Protein AF-A0A843HKT2-F1 (afdb_monomer)

Nearest PDB structures (foldseek):
  2x48-assembly1_A  TM=8.224E-01  e=6.133E-01  Sulfolobus islandicus rod-shaped virus 1
  2r0q-assembly1_F  TM=6.458E-01  e=2.730E+00  Staphylococcus aureus
  7b7n-assembly1_L  TM=3.707E-01  e=3.453E-01  Human gammaherpesvirus 8
  7czf-assembly1_C  TM=3.609E-01  e=3.078E-01  Human gammaherpesvirus 8
  2qm4-assembly1_A  TM=1.698E-01  e=8.173E-01  Homo sapiens

Mean predicted aligned error: 18.13 Å

Radius of gyration: 29.42 Å; Cα contacts (8 Å, |Δi|>4): 264; chains: 1; bounding box: 74×45×87 Å

Foldseek 3Di:
DDDDDDDDDDPDDPDDPVRLLVVLCVCLVVQDDLVRSCVVVVHDSVVSVVSNCVPDPPVVSVVSVLVSQLPDDDDPCVVQVDPLQKRQKDWAQDPPPRQTWIWHWDADPNDIDIDIDSQPLVSVVVCVVVVHDIDRSDPVSVVSNVVSVVVDDPCVVVPDDPLQKPQKDWAQDPDPLRTKIKHWDDDPNDIDIDIDNQPLVVVVVCVVVVHDIGRRDVVSVVSNVVSVVVVVVVD

Solvent-accessible surface area (backbone atoms only — not comparable to full-atom values): 13988 Å² total; per-residue (Å²): 140,82,86,82,88,81,90,81,93,72,99,66,81,83,67,52,76,64,57,50,50,52,47,53,49,52,43,46,73,76,62,50,49,58,60,57,50,12,63,72,73,74,49,53,47,68,59,46,46,55,58,48,60,73,79,42,55,77,63,58,49,51,53,53,55,49,59,50,52,76,74,58,74,86,75,76,38,74,86,58,64,25,88,53,40,26,61,33,25,38,80,43,84,34,92,88,76,78,65,44,30,34,36,40,56,49,74,56,96,91,37,84,45,75,50,74,28,72,45,57,32,62,38,50,53,58,40,49,77,69,74,43,88,83,47,62,76,36,70,69,30,45,51,52,40,47,57,40,46,76,71,50,60,72,69,70,72,52,64,76,38,101,65,28,29,52,55,42,44,84,42,81,42,95,47,98,80,46,36,29,37,33,41,51,50,76,56,100,89,42,78,49,75,52,69,27,74,47,62,37,61,32,53,53,53,40,49,74,72,74,42,89,82,50,66,75,34,73,68,34,47,51,52,36,52,53,49,42,52,57,54,60,77,71,109

Sequence (235 aa):
MENNSLNKANGEKVMSKEELSEYIISAYDSGETMVDIANDVGRSKIYVSKIIHQVYDDEEIKVRQYNKLRGKNKLDFSKYKSTSGIYRVSFVENKRNGNDYWSYQYYENSKLRRIVSVNLYKLKVIVLDRGLDWIEFTDEASDLVLKYKETYDESSLERQNKTGFFRVTKRKTKTKQGFTWAYSFKENNQLNFVSSVNISTLKAKVLANGWEWIELTDEAKRLVEENSKELQNRN

Secondary structure (DSSP, 8-state):
----------------HHHHHHHHHHHHHHT--HHHHHHHTT--HHHHHHHHTTTS-HHHHHHHHHHHHTTSS---GGGGT-SSSBTTEEEE--TTTS--EEEEEEEETTEEEEEEESSHHHHHHHHHHTT----B-SHHHHHHHHHHHHT--GGGGS---TTSBTTEEEEE-SSTTSEEEEEEEEETTEEEEEEESSHHHHHHHHHHTT----B-SHHHHHHHHHHHHHHHTT-

pLDDT: mean 78.11, std 16.0, range [33.72, 96.31]

Structure (mmCIF, N/CA/C/O backbone):
data_AF-A0A843HKT2-F1
#
_entry.id   AF-A0A843HKT2-F1
#
loop_
_atom_site.group_PDB
_atom_site.id
_atom_site.type_symbol
_atom_site.label_atom_id
_atom_site.label_alt_id
_atom_site.label_comp_id
_atom_site.label_asym_id
_atom_site.label_entity_id
_atom_site.label_seq_id
_atom_site.pdbx_PDB_ins_code
_atom_site.Cartn_x
_atom_site.Cartn_y
_atom_site.Cartn_z
_atom_site.occupancy
_atom_site.B_iso_or_equiv
_atom_site.auth_seq_id
_atom_site.auth_comp_id
_atom_site.auth_asym_id
_atom_site.auth_atom_id
_atom_site.pdbx_PDB_model_num
ATOM 1 N N . MET A 1 1 ? -44.072 -26.826 40.616 1.00 37.03 1 MET A N 1
ATOM 2 C CA . MET A 1 1 ? -42.706 -27.230 41.014 1.00 37.03 1 MET A CA 1
ATOM 3 C C . MET A 1 1 ? -41.812 -26.777 39.870 1.00 37.03 1 MET A C 1
ATOM 5 O O . MET A 1 1 ? -42.105 -27.170 38.757 1.00 37.03 1 MET A O 1
ATOM 9 N N . GLU A 1 2 ? -40.868 -25.854 39.990 1.00 33.72 2 GLU A N 1
ATOM 10 C CA . GLU A 1 2 ? -40.140 -25.330 41.145 1.00 33.72 2 GLU A CA 1
ATOM 11 C C . GLU A 1 2 ? -40.175 -23.794 41.165 1.00 33.72 2 GLU A C 1
ATOM 13 O O . GLU A 1 2 ? -40.069 -23.131 40.136 1.00 33.72 2 GLU A O 1
ATOM 18 N N . ASN A 1 3 ? -40.330 -23.253 42.373 1.00 40.12 3 ASN A N 1
ATOM 19 C CA . ASN A 1 3 ? -40.027 -21.868 42.705 1.00 40.12 3 ASN A CA 1
ATOM 20 C C . ASN A 1 3 ? -38.508 -21.684 42.718 1.00 40.12 3 ASN A C 1
ATOM 22 O O . ASN A 1 3 ? -37.814 -22.508 43.303 1.00 40.12 3 ASN A O 1
ATOM 26 N N . ASN A 1 4 ? -38.019 -20.547 42.229 1.00 35.72 4 ASN A N 1
ATOM 27 C CA . ASN A 1 4 ? -36.847 -19.919 42.833 1.00 35.72 4 ASN A CA 1
ATOM 28 C C . ASN A 1 4 ? -37.006 -18.399 42.807 1.00 35.72 4 ASN A C 1
ATOM 30 O O . ASN A 1 4 ? -36.646 -17.711 41.857 1.00 35.72 4 ASN A O 1
ATOM 34 N N . SER A 1 5 ? -37.593 -17.909 43.898 1.00 45.28 5 SER A N 1
ATOM 35 C CA . SER A 1 5 ? -37.439 -16.537 44.363 1.00 45.28 5 SER A CA 1
ATOM 36 C C . SER A 1 5 ? -36.041 -16.384 44.960 1.00 45.28 5 SER A C 1
ATOM 38 O O . SER A 1 5 ? -35.646 -17.183 45.809 1.00 45.28 5 SER A O 1
ATOM 40 N N . LEU A 1 6 ? -35.314 -15.346 44.546 1.00 38.28 6 LEU A N 1
ATOM 41 C CA . LEU A 1 6 ? -34.148 -14.829 45.257 1.00 38.28 6 LEU A CA 1
ATOM 42 C C . LEU A 1 6 ? -34.261 -13.301 45.332 1.00 38.28 6 LEU A C 1
ATOM 44 O O . LEU A 1 6 ? -34.173 -12.594 44.333 1.00 38.28 6 LEU A O 1
ATOM 48 N N . ASN A 1 7 ? -34.496 -12.832 46.557 1.00 40.78 7 ASN A N 1
ATOM 49 C CA . ASN A 1 7 ? -34.583 -11.437 46.983 1.00 40.78 7 ASN A CA 1
ATOM 50 C C . ASN A 1 7 ? -33.238 -10.696 46.882 1.00 40.78 7 ASN A C 1
ATOM 52 O O . ASN A 1 7 ? -32.233 -11.223 47.364 1.00 40.78 7 ASN A O 1
ATOM 56 N N . LYS A 1 8 ? -33.268 -9.412 46.479 1.00 36.03 8 LYS A N 1
ATOM 57 C CA . LYS A 1 8 ? -32.850 -8.275 47.338 1.00 36.03 8 LYS A CA 1
ATOM 58 C C . LYS A 1 8 ? -33.119 -6.889 46.710 1.00 36.03 8 LYS A C 1
ATOM 60 O O . LYS A 1 8 ? -32.514 -6.531 45.714 1.00 36.03 8 LYS A O 1
ATOM 65 N N . ALA A 1 9 ? -33.951 -6.118 47.417 1.00 38.97 9 ALA A N 1
ATOM 66 C CA . ALA A 1 9 ? -33.802 -4.691 47.740 1.00 38.97 9 ALA A CA 1
ATOM 67 C C . ALA A 1 9 ? -33.644 -3.649 46.611 1.00 38.97 9 ALA A C 1
ATOM 69 O O . ALA A 1 9 ? -32.558 -3.128 46.393 1.00 38.97 9 ALA A O 1
ATOM 70 N N . ASN A 1 10 ? -34.762 -3.259 45.998 1.00 37.56 10 ASN A N 1
ATOM 71 C CA . ASN A 1 10 ? -35.285 -1.885 45.880 1.00 37.56 10 ASN A CA 1
ATOM 7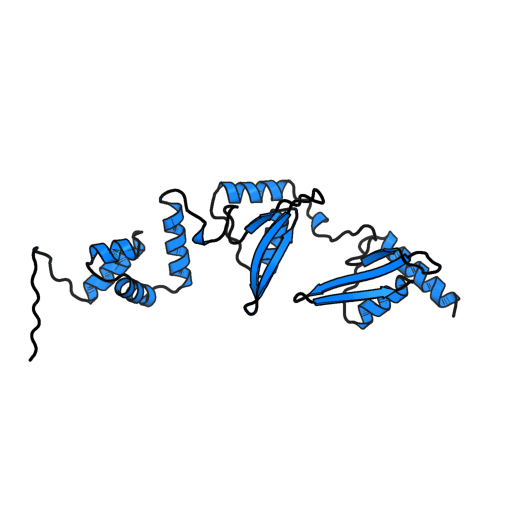2 C C . ASN A 1 10 ? -36.502 -1.939 44.944 1.00 37.56 10 ASN A C 1
ATOM 74 O O . ASN A 1 10 ? -36.632 -2.878 44.168 1.00 37.56 10 ASN A O 1
ATOM 78 N N . GLY A 1 11 ? -37.452 -1.014 45.084 1.00 44.28 11 GLY A N 1
ATOM 79 C CA . GLY A 1 11 ? -38.727 -1.023 44.355 1.00 44.28 11 GLY A CA 1
ATOM 80 C C . GLY A 1 11 ? -38.593 -0.785 42.847 1.00 44.28 11 GLY A C 1
ATOM 81 O O . GLY A 1 11 ? -39.024 0.252 42.358 1.00 44.28 11 GLY A O 1
ATOM 82 N N . GLU A 1 12 ? -38.024 -1.737 42.114 1.00 48.19 12 GLU A N 1
ATOM 83 C CA . GLU A 1 12 ? -37.940 -1.718 40.658 1.00 48.19 12 GLU A CA 1
ATOM 84 C C . GLU A 1 12 ? -39.105 -2.491 40.051 1.00 48.19 12 GLU A C 1
ATOM 86 O O . GLU A 1 12 ? -39.341 -3.670 40.327 1.00 48.19 12 GLU A O 1
ATOM 91 N N . LYS A 1 13 ? -39.857 -1.784 39.210 1.00 51.94 13 LYS A N 1
ATOM 92 C CA . LYS A 1 13 ? -40.868 -2.341 38.319 1.00 51.94 13 LYS A CA 1
ATOM 93 C C . LYS A 1 13 ? -40.217 -3.488 37.538 1.00 51.94 13 LYS A C 1
ATOM 95 O O . LYS A 1 13 ? -39.321 -3.248 36.736 1.00 51.94 13 LYS A O 1
ATOM 100 N N . VAL A 1 14 ? -40.639 -4.727 37.798 1.00 62.94 14 VAL A N 1
ATOM 101 C CA . VAL A 1 14 ? -40.129 -5.911 37.094 1.00 62.94 14 VAL A CA 1
ATOM 102 C C . VAL A 1 14 ? -40.524 -5.778 35.625 1.00 62.94 14 VAL A C 1
ATOM 104 O O . VAL A 1 14 ? -41.674 -6.034 35.273 1.00 62.94 14 VAL A O 1
ATOM 107 N N . MET A 1 15 ? -39.594 -5.318 34.787 1.00 67.81 15 MET A N 1
ATOM 108 C CA . MET A 1 15 ? -39.796 -5.267 33.341 1.00 67.81 15 MET A CA 1
ATOM 109 C C . MET A 1 15 ? -39.987 -6.681 32.802 1.00 67.81 15 MET A C 1
ATOM 111 O O . MET A 1 15 ? -39.268 -7.615 33.177 1.00 67.81 15 MET A O 1
ATOM 115 N N . SER A 1 16 ? -40.943 -6.826 31.890 1.00 84.69 16 SER A N 1
ATOM 116 C CA . SER A 1 16 ? -41.055 -8.014 31.050 1.00 84.69 16 SER A CA 1
ATOM 117 C C . SER A 1 16 ? -39.798 -8.194 30.190 1.00 84.69 16 SER A C 1
ATOM 119 O O . SER A 1 16 ? -38.961 -7.299 30.039 1.00 84.69 16 SER A O 1
ATOM 121 N N . LYS A 1 17 ? -39.632 -9.391 29.626 1.00 82.69 17 LYS A N 1
ATOM 122 C CA . LYS A 1 17 ? -38.462 -9.714 28.802 1.00 82.69 17 LYS A CA 1
ATOM 123 C C . LYS A 1 17 ? -38.428 -8.868 27.524 1.00 82.69 17 LYS A C 1
ATOM 125 O O . LYS A 1 17 ? -37.348 -8.517 27.047 1.00 82.69 17 LYS A O 1
ATOM 130 N N . GLU A 1 18 ? -39.604 -8.557 26.997 1.00 85.75 18 GLU A N 1
ATOM 131 C CA . GLU A 1 18 ? -39.829 -7.716 25.831 1.00 85.75 18 GLU A CA 1
ATOM 132 C C . GLU A 1 18 ? -39.452 -6.261 26.139 1.00 85.75 18 GLU A C 1
ATOM 134 O O . GLU A 1 18 ? -38.572 -5.723 25.470 1.00 85.75 18 GLU A O 1
ATOM 139 N N . GLU A 1 19 ? -39.981 -5.681 27.224 1.00 87.88 19 GLU A N 1
ATOM 140 C CA . GLU A 1 19 ? -39.643 -4.312 27.661 1.00 87.88 19 GLU A CA 1
ATOM 141 C C . GLU A 1 19 ? -38.139 -4.147 27.931 1.00 87.88 19 GLU A C 1
ATOM 143 O O . GLU A 1 19 ? -37.535 -3.144 27.554 1.00 87.88 19 GLU A O 1
ATOM 148 N N . LEU A 1 20 ? -37.498 -5.158 28.528 1.00 89.25 20 LEU A N 1
ATOM 149 C CA . LEU A 1 20 ? -36.054 -5.144 28.760 1.00 89.25 20 LEU A CA 1
ATOM 150 C C . LEU A 1 20 ? -35.254 -5.163 27.446 1.00 89.25 20 LEU A C 1
ATOM 152 O O . LEU A 1 20 ? -34.196 -4.542 27.357 1.00 89.25 20 LEU A O 1
ATOM 156 N N . SER A 1 21 ? -35.729 -5.887 26.431 1.00 91.19 21 SER A N 1
ATOM 157 C CA . SER A 1 21 ? -35.050 -5.962 25.132 1.00 91.19 21 SER A CA 1
ATOM 158 C C . SER A 1 21 ? -35.178 -4.643 24.369 1.00 91.19 21 SER A C 1
ATOM 160 O O . SER A 1 21 ? -34.186 -4.161 23.824 1.00 91.19 21 SER A O 1
ATOM 162 N N . GLU A 1 22 ? -36.362 -4.025 24.398 1.00 93.06 22 GLU A N 1
ATOM 163 C CA . GLU A 1 22 ? -36.602 -2.692 23.830 1.00 93.06 22 GLU A CA 1
ATOM 164 C C . GLU A 1 22 ? -35.748 -1.622 24.514 1.00 93.06 22 GLU A C 1
ATOM 166 O O . GLU A 1 22 ? -35.115 -0.813 23.834 1.00 93.06 22 GLU A O 1
ATOM 171 N N . TYR A 1 23 ? -35.647 -1.663 25.847 1.00 93.62 23 TYR A N 1
ATOM 172 C CA . TYR A 1 23 ? -34.774 -0.765 26.600 1.00 93.62 23 TYR A CA 1
ATOM 173 C C . TYR A 1 23 ? -33.304 -0.916 26.187 1.00 93.62 23 TYR A C 1
ATOM 175 O O . TYR A 1 23 ? -32.639 0.078 25.902 1.00 93.62 23 TYR A O 1
ATOM 183 N N . ILE A 1 24 ? -32.805 -2.155 26.083 1.00 93.44 24 ILE A N 1
ATOM 184 C CA . ILE A 1 24 ? -31.423 -2.434 25.662 1.00 93.44 24 ILE A CA 1
ATOM 185 C C . ILE A 1 24 ? -31.137 -1.864 24.267 1.00 93.44 24 ILE A C 1
ATOM 187 O O . ILE A 1 24 ? -30.075 -1.277 24.057 1.00 93.44 24 ILE A O 1
ATOM 191 N N . ILE A 1 25 ? -32.064 -2.027 23.319 1.00 93.00 25 ILE A N 1
ATOM 192 C CA . ILE A 1 25 ? -31.916 -1.502 21.955 1.00 93.00 25 ILE A CA 1
ATOM 193 C C . ILE A 1 25 ? -31.933 0.030 21.978 1.00 93.00 25 ILE A C 1
ATOM 195 O O . ILE A 1 25 ? -31.015 0.656 21.453 1.00 93.00 25 ILE A O 1
ATOM 199 N N . SER A 1 26 ? -32.904 0.635 22.667 1.00 91.56 26 SER A N 1
ATOM 200 C CA . SER A 1 26 ? -33.026 2.092 22.782 1.00 91.56 26 SER A CA 1
ATOM 201 C C . SER A 1 26 ? -31.805 2.736 23.450 1.00 91.56 26 SER A C 1
ATOM 203 O O . SER A 1 26 ? -31.339 3.780 22.997 1.00 91.56 26 SER A O 1
ATOM 205 N N . ALA A 1 27 ? -31.267 2.132 24.512 1.00 87.31 27 ALA A N 1
ATOM 206 C CA . ALA A 1 27 ? -30.051 2.598 25.181 1.00 87.31 27 ALA A CA 1
ATOM 207 C C . ALA A 1 27 ? -28.814 2.426 24.280 1.00 87.31 27 ALA A C 1
ATOM 209 O O . ALA A 1 27 ? -27.903 3.258 24.244 1.00 87.31 27 ALA A O 1
ATOM 210 N N . TYR A 1 28 ? -28.778 1.361 23.478 1.00 88.81 28 TYR A N 1
ATOM 211 C CA . TYR A 1 28 ? -27.706 1.175 22.511 1.00 88.81 28 TYR A CA 1
ATOM 212 C C . TYR A 1 28 ? -27.757 2.213 21.376 1.00 88.81 28 TYR A C 1
ATOM 214 O O . TYR A 1 28 ? -26.702 2.749 21.006 1.00 88.81 28 TYR A O 1
ATOM 222 N N . ASP A 1 29 ? -28.954 2.544 20.882 1.00 85.75 29 ASP A N 1
ATOM 223 C CA . ASP A 1 29 ? -29.212 3.597 19.892 1.00 85.75 29 ASP A CA 1
ATOM 224 C C . ASP A 1 29 ? -28.896 5.001 20.421 1.00 85.75 29 ASP A C 1
ATOM 226 O O . ASP A 1 29 ? -28.332 5.816 19.690 1.00 85.75 29 ASP A O 1
ATOM 230 N N . SER A 1 30 ? -29.189 5.276 21.697 1.00 82.38 30 SER A N 1
ATOM 231 C CA . SER A 1 30 ? -28.946 6.583 22.325 1.00 82.38 30 SER A CA 1
ATOM 232 C C . SER A 1 30 ? -27.462 6.902 22.521 1.00 82.38 30 SER A C 1
ATOM 234 O O . SER A 1 30 ? -27.093 8.065 22.686 1.00 82.38 30 SER A O 1
ATOM 236 N N . GLY A 1 31 ? -26.593 5.888 22.489 1.00 74.31 31 GLY A N 1
ATOM 237 C CA . GLY A 1 31 ? -25.154 6.097 22.598 1.00 74.31 31 GLY A CA 1
ATOM 238 C C . GLY A 1 31 ? -24.442 5.236 23.638 1.00 74.31 31 GLY A C 1
ATOM 239 O O . GLY A 1 31 ? -23.213 5.266 23.693 1.00 74.31 31 GLY A O 1
ATOM 240 N N . GLU A 1 32 ? -25.144 4.419 24.421 1.00 82.62 32 GLU A N 1
ATOM 241 C CA . GLU A 1 32 ? -24.542 3.709 25.558 1.00 82.62 32 GLU A CA 1
ATOM 242 C C . GLU A 1 32 ? -23.748 2.464 25.144 1.00 82.62 32 GLU A C 1
ATOM 244 O O . GLU A 1 32 ? -24.035 1.819 24.129 1.00 82.62 32 GLU A O 1
ATOM 249 N N . THR A 1 33 ? -22.689 2.118 25.883 1.00 82.50 33 THR A N 1
ATOM 250 C CA . THR A 1 33 ? -21.917 0.910 25.561 1.00 82.50 33 THR A CA 1
ATOM 251 C C . THR A 1 33 ? -22.630 -0.338 26.076 1.00 82.50 33 THR A C 1
ATOM 253 O O . THR A 1 33 ? -23.342 -0.299 27.071 1.00 82.50 33 THR A O 1
ATOM 256 N N . MET A 1 34 ? -22.374 -1.496 25.458 1.00 84.81 34 MET A N 1
ATOM 257 C CA . MET A 1 34 ? -22.921 -2.777 25.941 1.00 84.81 34 MET A CA 1
ATOM 258 C C . MET A 1 34 ? -22.527 -3.093 27.393 1.00 84.81 34 MET A C 1
ATOM 260 O O . MET A 1 34 ? -23.158 -3.933 28.021 1.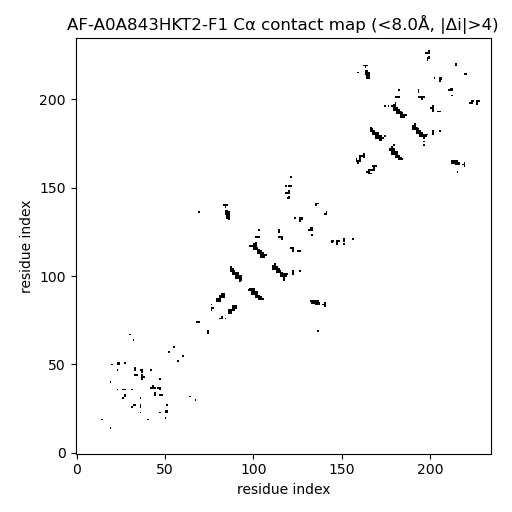00 84.81 34 MET A O 1
ATOM 264 N N . VAL A 1 35 ? -21.440 -2.492 27.893 1.00 83.94 35 VAL A N 1
ATOM 265 C CA . VAL A 1 35 ? -20.982 -2.659 29.278 1.00 83.94 35 VAL A CA 1
ATOM 266 C C . VAL A 1 35 ? -21.795 -1.773 30.212 1.00 83.94 35 VAL A C 1
ATOM 268 O O . VAL A 1 35 ? -22.243 -2.263 31.242 1.00 83.94 35 VAL A O 1
ATOM 271 N 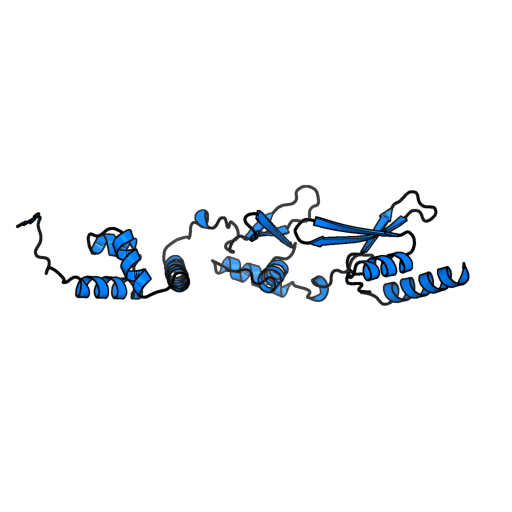N . ASP A 1 36 ? -22.021 -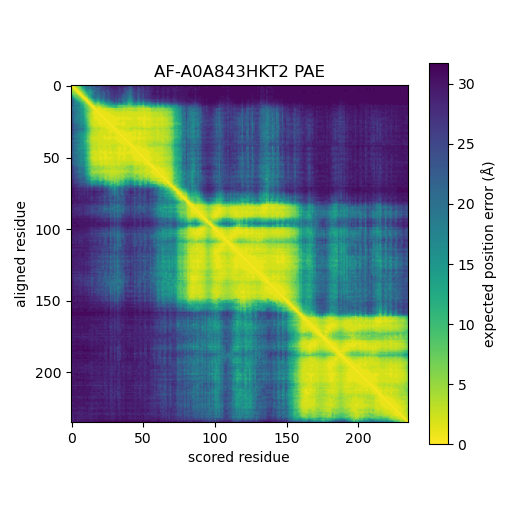0.515 29.835 1.00 84.38 36 ASP A N 1
ATOM 272 C CA . ASP A 1 36 ? -22.828 0.422 30.623 1.00 84.38 36 ASP A CA 1
ATOM 273 C C . ASP A 1 36 ? -24.264 -0.091 30.746 1.00 84.38 36 ASP A C 1
ATOM 275 O O . ASP A 1 36 ? -24.757 -0.255 31.856 1.00 84.38 36 ASP A O 1
ATOM 279 N N . ILE A 1 37 ? -24.858 -0.504 29.622 1.00 88.75 37 ILE A N 1
ATOM 280 C CA . ILE A 1 37 ? -26.198 -1.103 29.583 1.00 88.75 37 ILE A CA 1
ATOM 281 C C . ILE A 1 37 ? -26.249 -2.367 30.448 1.00 88.75 37 ILE A C 1
ATOM 283 O O . ILE A 1 37 ? -27.200 -2.579 31.186 1.00 88.75 37 ILE A O 1
ATOM 287 N N . ALA A 1 38 ? -25.226 -3.227 30.383 1.00 86.56 38 ALA A N 1
ATOM 288 C CA . ALA A 1 38 ? -25.181 -4.450 31.186 1.00 86.56 38 ALA A CA 1
ATOM 289 C C . ALA A 1 38 ? -25.139 -4.162 32.694 1.00 86.56 38 ALA A C 1
ATOM 291 O O . ALA A 1 38 ? -25.804 -4.861 33.460 1.00 86.56 38 ALA A O 1
ATOM 292 N N . ASN A 1 39 ? -24.381 -3.140 33.100 1.00 85.38 39 ASN A N 1
ATOM 293 C CA . ASN A 1 39 ? -24.328 -2.690 34.486 1.00 85.38 39 ASN A CA 1
ATOM 294 C C . ASN A 1 39 ? -25.671 -2.102 34.931 1.00 85.38 39 ASN A C 1
ATOM 296 O O . ASN A 1 39 ? -26.111 -2.409 36.035 1.00 85.38 39 ASN A O 1
ATOM 300 N N . ASP A 1 40 ? -26.315 -1.314 34.069 1.00 86.25 40 ASP A N 1
ATOM 301 C CA . ASP A 1 40 ? -27.601 -0.672 34.346 1.00 86.25 40 ASP A CA 1
ATOM 302 C C . ASP A 1 40 ? -28.736 -1.696 34.497 1.00 86.25 40 ASP A C 1
ATOM 304 O O . ASP A 1 40 ? -29.433 -1.723 35.506 1.00 86.25 40 ASP A O 1
ATOM 308 N N . VAL A 1 41 ? -28.840 -2.653 33.570 1.00 88.81 41 VAL A N 1
ATOM 309 C CA . VAL A 1 41 ? -29.893 -3.681 33.620 1.00 88.81 41 VAL A CA 1
ATOM 310 C C . VAL A 1 41 ? -29.576 -4.865 34.545 1.00 88.81 41 VAL A C 1
ATOM 312 O O . VAL A 1 41 ? -30.326 -5.845 34.581 1.00 88.81 41 VAL A O 1
ATOM 315 N N . GLY A 1 42 ? -28.431 -4.849 35.235 1.00 88.56 42 GLY A N 1
ATOM 316 C CA . GLY A 1 42 ? -27.996 -5.940 36.115 1.00 88.56 42 GLY A CA 1
ATOM 317 C C . GLY A 1 42 ? -27.813 -7.287 35.397 1.00 88.56 42 GLY A C 1
ATOM 318 O O . GLY A 1 42 ? -28.093 -8.351 35.960 1.00 88.56 42 GLY A O 1
ATOM 319 N N . ARG A 1 43 ? -27.375 -7.276 34.131 1.00 89.50 43 ARG A N 1
ATOM 320 C CA . ARG A 1 43 ? -27.166 -8.483 33.306 1.00 89.50 43 ARG A CA 1
ATOM 321 C C . ARG A 1 43 ? -25.722 -8.610 32.842 1.00 89.50 43 ARG A C 1
ATOM 323 O O . ARG A 1 43 ? -24.905 -7.711 32.968 1.00 89.50 43 ARG A O 1
ATOM 330 N N . SER A 1 44 ? -25.381 -9.771 32.282 1.00 88.50 44 SER A N 1
ATOM 331 C CA . SER A 1 44 ? -24.062 -9.952 31.681 1.00 88.50 44 SER A CA 1
ATOM 332 C C . SER A 1 44 ? -23.972 -9.222 30.340 1.00 88.50 44 SER A C 1
ATOM 334 O O . SER A 1 44 ? -24.927 -9.182 29.563 1.00 88.50 44 SER A O 1
ATOM 336 N N . LYS A 1 45 ? -22.777 -8.734 30.002 1.00 89.19 45 LYS A N 1
ATOM 337 C CA . LYS A 1 45 ? -22.494 -8.170 28.672 1.00 89.19 45 LYS A CA 1
ATOM 338 C C . LYS A 1 45 ? -22.859 -9.137 27.536 1.00 89.19 45 LYS A C 1
ATOM 340 O O . LYS A 1 45 ? -23.292 -8.702 26.478 1.00 89.19 45 LYS A O 1
ATOM 345 N N . ILE A 1 46 ? -22.689 -10.445 27.748 1.00 86.19 46 ILE A N 1
ATOM 346 C CA . ILE A 1 46 ? -23.029 -11.482 26.759 1.00 86.19 46 ILE A CA 1
ATOM 347 C C . ILE A 1 46 ? -24.536 -11.487 26.482 1.00 86.19 46 ILE A C 1
ATOM 349 O O . ILE A 1 46 ? -24.945 -11.613 25.332 1.00 86.19 46 ILE A O 1
ATOM 353 N N . TYR A 1 47 ? -25.358 -11.315 27.520 1.00 89.19 47 TYR A N 1
ATOM 354 C CA . TYR A 1 47 ? -26.808 -11.223 27.376 1.00 89.19 47 TYR A CA 1
ATOM 355 C C . TYR A 1 47 ? -27.209 -10.003 26.537 1.00 89.19 47 TYR A C 1
ATOM 357 O O . TYR A 1 47 ? -27.927 -10.147 25.551 1.00 89.19 47 TYR A O 1
ATOM 365 N N . VAL A 1 48 ? -26.673 -8.829 26.882 1.00 89.31 48 VAL A N 1
ATOM 366 C CA . VAL A 1 48 ? -26.902 -7.574 26.146 1.00 89.31 48 VAL A CA 1
ATOM 367 C C . VAL A 1 48 ? -26.434 -7.691 24.692 1.00 89.31 48 VAL A C 1
ATOM 369 O O . VAL A 1 48 ? -27.171 -7.360 23.770 1.00 89.31 48 VAL A O 1
ATOM 372 N N . SER A 1 49 ? -25.238 -8.244 24.474 1.00 87.88 49 SER A N 1
ATOM 373 C CA . SER A 1 49 ? -24.682 -8.496 23.141 1.00 87.88 49 SER A CA 1
ATOM 374 C C . SER A 1 49 ? -25.605 -9.387 22.310 1.00 87.88 49 SER A C 1
ATOM 376 O O . SER A 1 49 ? -25.910 -9.036 21.176 1.00 87.88 49 SER A O 1
ATOM 378 N N . LYS A 1 50 ? -26.121 -10.484 22.876 1.00 91.56 50 LYS A N 1
ATOM 379 C CA . LYS A 1 50 ? -27.031 -11.390 22.164 1.00 91.56 50 LYS A CA 1
ATOM 380 C C . LYS A 1 50 ? -28.300 -10.688 21.674 1.00 91.56 50 LYS A C 1
ATOM 382 O O . LYS A 1 50 ? -28.755 -11.011 20.587 1.00 91.56 50 LYS A O 1
ATOM 387 N N . ILE A 1 51 ? -28.853 -9.757 22.453 1.00 91.88 51 ILE A N 1
ATOM 388 C CA . ILE A 1 51 ? -30.041 -8.979 22.066 1.00 91.88 51 ILE A CA 1
ATOM 389 C C . ILE A 1 51 ? -29.698 -7.993 20.947 1.00 91.88 51 ILE A C 1
ATOM 391 O O . ILE A 1 51 ? -30.415 -7.909 19.959 1.00 91.88 51 ILE A O 1
ATOM 395 N N . ILE A 1 52 ? -28.561 -7.303 21.041 1.00 90.81 52 ILE A N 1
ATOM 396 C CA . ILE A 1 52 ? -28.140 -6.343 20.010 1.00 90.81 52 ILE A CA 1
ATOM 397 C C . ILE A 1 52 ? -27.851 -7.056 18.675 1.00 90.81 52 ILE A C 1
ATOM 399 O O . ILE A 1 52 ? -28.300 -6.591 17.633 1.00 90.81 52 ILE A O 1
ATOM 403 N N . HIS A 1 53 ? -27.203 -8.226 18.692 1.00 89.69 53 HIS A N 1
ATOM 404 C CA . HIS A 1 53 ? -26.949 -9.027 17.480 1.00 89.69 53 HIS A CA 1
ATOM 405 C C . HIS A 1 53 ? -28.217 -9.630 16.842 1.00 89.69 53 HIS A C 1
ATOM 407 O O . HIS A 1 53 ? -28.133 -10.222 15.770 1.00 89.69 53 HIS A O 1
ATOM 413 N N . GLN A 1 54 ? -29.390 -9.527 17.480 1.00 90.50 54 GLN A N 1
ATOM 414 C CA . GLN A 1 54 ? -30.662 -9.890 16.838 1.00 90.50 54 GLN A CA 1
ATOM 415 C C . GLN A 1 54 ? -31.188 -8.787 15.914 1.00 90.50 54 GLN A C 1
ATOM 417 O O . GLN A 1 54 ? -32.031 -9.074 15.069 1.00 90.50 54 GLN A O 1
ATOM 422 N N . VAL A 1 55 ? -30.713 -7.550 16.087 1.00 89.94 55 VAL A N 1
ATOM 423 C CA . VAL A 1 55 ? -31.214 -6.362 15.380 1.00 89.94 55 VAL A CA 1
ATOM 424 C C . VAL A 1 55 ? -30.160 -5.774 14.448 1.00 89.94 55 VAL A C 1
ATOM 426 O O . VAL A 1 55 ? -30.496 -5.363 13.343 1.00 89.94 55 VAL A O 1
ATOM 429 N N . TYR A 1 56 ? -28.895 -5.768 14.869 1.00 86.19 56 TYR A N 1
ATOM 430 C CA . TYR A 1 56 ? -27.788 -5.193 14.111 1.00 86.19 56 TYR A CA 1
ATOM 431 C C . TYR A 1 56 ? -26.800 -6.276 13.698 1.00 86.19 56 TYR A C 1
ATOM 433 O O . TYR A 1 56 ? -26.497 -7.188 14.476 1.00 86.19 56 TYR A O 1
ATOM 441 N N . ASP A 1 57 ? -26.258 -6.145 12.493 1.00 83.25 57 ASP A N 1
ATOM 442 C CA . ASP A 1 57 ? -25.171 -7.002 12.045 1.00 83.25 57 ASP A CA 1
ATOM 443 C C . ASP A 1 57 ? -23.820 -6.604 12.672 1.00 83.25 57 ASP A C 1
ATOM 445 O O . ASP A 1 57 ? -23.657 -5.564 13.324 1.00 83.25 57 ASP A O 1
ATOM 449 N N . ASP A 1 58 ? -22.828 -7.478 12.495 1.00 74.06 58 ASP A N 1
ATOM 450 C CA . ASP A 1 58 ? -21.493 -7.297 13.063 1.00 74.06 58 ASP A CA 1
ATOM 451 C C . ASP A 1 58 ? -20.780 -6.043 12.535 1.00 74.06 58 ASP A C 1
ATOM 453 O O . ASP A 1 58 ? -19.935 -5.487 13.243 1.00 74.06 58 ASP A O 1
ATOM 457 N N . GLU A 1 59 ? -21.088 -5.589 11.317 1.00 66.25 59 GLU A N 1
ATOM 458 C CA . GLU A 1 59 ? -20.484 -4.385 10.744 1.00 66.25 59 GLU A CA 1
ATOM 459 C C . GLU A 1 59 ? -21.113 -3.121 11.329 1.00 66.25 59 GLU A C 1
ATOM 461 O O . GLU A 1 59 ? -20.396 -2.217 11.766 1.00 66.25 59 GLU A O 1
ATOM 466 N N . GLU A 1 60 ? -22.434 -3.074 11.468 1.00 73.50 60 GLU A N 1
ATOM 467 C CA . GLU A 1 60 ? -23.124 -1.937 12.068 1.00 73.50 60 GLU A CA 1
ATOM 468 C C . GLU A 1 60 ? -22.747 -1.763 13.548 1.00 73.50 60 GLU A C 1
ATOM 470 O O . GLU A 1 60 ? -22.491 -0.646 14.013 1.00 73.50 60 GLU A O 1
ATOM 475 N N . ILE A 1 61 ? -22.593 -2.867 14.287 1.00 78.12 61 ILE A N 1
ATOM 476 C CA . ILE A 1 61 ? -22.112 -2.846 15.676 1.00 78.12 61 ILE A CA 1
ATOM 477 C C . ILE A 1 61 ? -20.687 -2.284 15.759 1.00 78.12 61 ILE A C 1
ATOM 479 O O . ILE A 1 61 ? -20.396 -1.480 16.654 1.00 78.12 61 ILE A O 1
ATOM 483 N N . LYS A 1 62 ? -19.791 -2.661 14.835 1.00 69.31 62 LYS A N 1
ATOM 484 C CA . LYS A 1 62 ? -18.424 -2.112 14.779 1.00 69.31 62 LYS A CA 1
ATOM 485 C C . LYS A 1 62 ? -18.441 -0.614 14.497 1.00 69.31 62 LYS A C 1
ATOM 487 O O . LYS A 1 62 ? -17.764 0.130 15.207 1.00 69.31 62 LYS A O 1
ATOM 492 N N . VAL A 1 63 ? -19.234 -0.161 13.525 1.00 66.19 63 VAL A N 1
ATOM 493 C CA . VAL A 1 63 ? -19.356 1.262 13.160 1.00 66.19 63 VAL A CA 1
ATOM 494 C C . VAL A 1 63 ? -19.933 2.087 14.317 1.00 66.19 63 VAL A C 1
ATOM 496 O O . VAL A 1 63 ? -19.438 3.171 14.629 1.00 66.19 63 VAL A O 1
ATOM 499 N N . ARG A 1 64 ? -20.935 1.569 15.034 1.00 70.38 64 ARG A N 1
ATOM 500 C CA . ARG A 1 64 ? -21.527 2.251 16.199 1.00 70.38 64 ARG A CA 1
ATOM 501 C C . ARG A 1 64 ? -20.576 2.310 17.391 1.00 70.38 64 ARG A C 1
ATOM 503 O O . ARG A 1 64 ? -20.477 3.347 18.047 1.00 70.38 64 ARG A O 1
ATOM 510 N N . GLN A 1 65 ? -19.841 1.232 17.667 1.00 65.75 65 GLN A N 1
ATOM 511 C CA . GLN A 1 65 ? -18.780 1.246 18.682 1.00 65.75 65 GLN A CA 1
ATOM 512 C C . GLN A 1 65 ? -17.660 2.228 18.305 1.00 65.75 65 GLN A C 1
ATOM 514 O O . GLN A 1 65 ? -17.157 2.942 19.170 1.00 65.75 65 GLN A O 1
ATOM 519 N N . TYR A 1 66 ? -17.320 2.314 17.019 1.00 59.94 66 TYR A N 1
ATOM 520 C CA . TYR A 1 66 ? -16.348 3.257 16.471 1.00 59.94 66 TYR A CA 1
ATOM 521 C C . TYR A 1 66 ? -16.770 4.722 16.665 1.00 59.94 66 TYR A C 1
ATOM 523 O O . TYR A 1 66 ? -16.003 5.514 17.213 1.00 59.94 66 TYR A O 1
ATOM 531 N N . ASN A 1 67 ? -18.012 5.074 16.318 1.00 59.00 67 ASN A N 1
ATOM 532 C CA . ASN A 1 67 ? -18.531 6.437 16.483 1.00 59.00 67 ASN A CA 1
ATOM 533 C C . ASN A 1 67 ? -18.554 6.886 17.956 1.00 59.00 67 ASN A C 1
ATOM 535 O O . ASN A 1 67 ? -18.281 8.048 18.250 1.00 59.00 67 ASN A O 1
ATOM 539 N N . LYS A 1 68 ? -18.802 5.962 18.897 1.00 59.78 68 LYS A N 1
ATOM 540 C CA . LYS A 1 68 ? -18.765 6.232 20.348 1.00 59.78 68 LYS A CA 1
ATOM 541 C C . LYS A 1 68 ? -17.350 6.509 20.863 1.00 59.78 68 LYS A C 1
ATOM 543 O O . LYS A 1 68 ? -17.161 7.382 21.708 1.00 59.78 68 LYS A O 1
ATOM 548 N N . LEU A 1 69 ? -16.349 5.806 20.331 1.00 51.19 69 LEU A N 1
ATOM 549 C CA . LEU A 1 69 ? -14.945 5.999 20.705 1.00 51.19 69 LEU A CA 1
ATOM 550 C C . LEU A 1 69 ? -14.380 7.353 20.242 1.00 51.19 69 LEU A C 1
ATOM 552 O O . LEU A 1 69 ? -13.453 7.862 20.866 1.00 51.19 69 LEU A O 1
ATOM 556 N N . ARG A 1 70 ? -14.967 7.972 19.209 1.00 48.72 70 ARG A N 1
ATOM 557 C CA . ARG A 1 70 ? -14.620 9.332 18.759 1.00 48.72 70 ARG A CA 1
ATOM 558 C C . ARG A 1 70 ? -15.006 10.418 19.780 1.00 48.72 70 ARG A C 1
ATOM 560 O O . ARG A 1 70 ? -14.398 11.482 19.785 1.00 48.72 70 ARG A O 1
ATOM 567 N N . GLY A 1 71 ? -16.002 10.163 20.638 1.00 46.66 71 GLY A N 1
ATOM 568 C CA . GLY A 1 71 ? -16.609 11.174 21.518 1.00 46.66 71 GLY A CA 1
ATOM 569 C C . GLY A 1 71 ? -16.108 11.226 22.968 1.00 46.66 71 GLY A C 1
ATOM 570 O O . GLY A 1 71 ? -16.323 12.232 23.638 1.00 46.66 71 GLY A O 1
ATOM 571 N N . LYS A 1 72 ? -15.445 10.183 23.490 1.00 42.69 72 LYS A N 1
ATOM 572 C CA . LYS A 1 72 ? -14.976 10.144 24.890 1.00 42.69 72 LYS A CA 1
ATOM 573 C C . LYS A 1 72 ? -13.502 9.734 24.979 1.00 42.69 72 LYS A C 1
ATOM 575 O O . LYS A 1 72 ? -13.193 8.559 24.867 1.00 42.69 72 LYS A O 1
ATOM 580 N N . ASN A 1 73 ? -12.649 10.723 25.274 1.00 40.62 73 ASN A N 1
ATOM 581 C CA . ASN A 1 73 ? -11.282 10.638 25.814 1.00 40.62 73 ASN A CA 1
ATOM 582 C C . ASN A 1 73 ? -10.252 9.772 25.057 1.00 40.62 73 ASN A C 1
ATOM 584 O O . ASN A 1 73 ? -10.365 8.555 25.016 1.00 40.62 73 ASN A O 1
ATOM 588 N N . LYS A 1 74 ? -9.191 10.440 24.558 1.00 45.03 74 LYS A N 1
ATOM 589 C CA . LYS A 1 74 ? -7.889 9.909 24.086 1.00 45.03 74 LYS A CA 1
ATOM 590 C C . LYS A 1 74 ? -7.871 8.390 23.872 1.00 45.03 74 LYS A C 1
ATOM 592 O O . LYS A 1 74 ? -7.483 7.630 24.757 1.00 45.03 74 LYS A O 1
ATOM 597 N N . LEU A 1 75 ? -8.277 7.984 22.672 1.00 43.97 75 LEU A N 1
ATOM 598 C CA . LEU A 1 75 ? -8.203 6.611 22.189 1.00 43.97 75 LEU A CA 1
ATOM 599 C C . LEU A 1 75 ? -6.800 6.019 22.423 1.00 43.97 75 LEU A C 1
ATOM 601 O O . LEU A 1 75 ? -5.816 6.450 21.823 1.00 43.97 75 LEU A O 1
ATOM 605 N N . ASP A 1 76 ? -6.718 4.996 23.274 1.00 41.97 76 ASP A N 1
ATOM 606 C CA . ASP A 1 76 ? -5.570 4.095 23.323 1.00 41.97 76 ASP A CA 1
ATOM 607 C C . ASP A 1 76 ? -5.641 3.142 22.116 1.00 41.97 76 ASP A C 1
ATOM 609 O O . ASP A 1 76 ? -6.384 2.156 22.092 1.00 41.97 76 ASP A O 1
ATOM 613 N N . PHE A 1 77 ? -4.872 3.461 21.075 1.00 46.97 77 PHE A N 1
ATOM 614 C CA . PHE A 1 77 ? -4.799 2.688 19.834 1.00 46.97 77 PHE A CA 1
ATOM 615 C C . PHE A 1 77 ? -3.932 1.423 19.941 1.00 46.97 77 PHE A C 1
ATOM 617 O O . PHE A 1 77 ? -3.755 0.721 18.937 1.00 46.97 77 PHE A O 1
ATOM 624 N N . SER A 1 78 ? -3.425 1.081 21.135 1.00 44.22 78 SER A N 1
ATOM 625 C CA . SER A 1 78 ? -2.641 -0.139 21.375 1.00 44.22 78 SER A CA 1
ATOM 626 C C . SER A 1 78 ? -3.372 -1.399 20.895 1.00 44.22 78 SER A C 1
ATOM 628 O O . SER A 1 78 ? -2.769 -2.266 20.254 1.00 44.22 78 SER A O 1
ATOM 630 N N . LYS A 1 79 ? -4.700 -1.453 21.078 1.00 46.12 79 LYS A N 1
ATOM 631 C CA . LYS A 1 79 ? -5.563 -2.554 20.616 1.00 46.12 79 LYS A CA 1
ATOM 632 C C . LYS A 1 79 ? -5.631 -2.676 19.087 1.00 46.12 79 LYS A C 1
ATOM 634 O O . LYS A 1 79 ? -5.786 -3.780 18.568 1.00 46.12 79 LYS A O 1
ATOM 639 N N . TYR A 1 80 ? -5.477 -1.565 18.367 1.00 50.69 80 TYR A N 1
ATOM 640 C CA . TYR A 1 80 ? -5.493 -1.508 16.899 1.00 50.69 80 TYR A CA 1
ATOM 641 C C . TYR A 1 80 ? -4.085 -1.532 16.284 1.00 50.69 80 TYR A C 1
ATOM 643 O O . TYR A 1 80 ? -3.951 -1.476 15.060 1.00 50.69 80 TYR A O 1
ATOM 651 N N . LYS A 1 81 ? -3.039 -1.636 17.124 1.00 54.06 81 LYS A N 1
ATOM 652 C CA . LYS A 1 81 ? -1.616 -1.635 16.744 1.00 54.06 81 LYS A CA 1
ATOM 653 C C . LYS A 1 81 ? -1.239 -0.478 15.809 1.00 54.06 81 LYS A C 1
ATOM 655 O O . LYS A 1 81 ? -0.407 -0.654 14.921 1.00 54.06 81 LYS A O 1
ATOM 660 N N . SER A 1 82 ? -1.855 0.689 15.987 1.00 58.91 82 SER A N 1
ATOM 661 C CA . SER A 1 82 ? -1.541 1.879 15.197 1.00 58.91 82 SER A CA 1
ATOM 662 C C . SER A 1 82 ? -0.884 2.932 16.073 1.00 58.91 82 SER A C 1
ATOM 664 O O . SER A 1 82 ? -1.475 3.400 17.040 1.00 58.91 82 SER A O 1
ATOM 666 N N . THR A 1 83 ? 0.342 3.309 15.719 1.00 66.50 83 THR A N 1
ATOM 667 C CA . THR A 1 83 ? 1.029 4.480 16.281 1.00 66.50 83 THR A CA 1
ATOM 668 C C . THR A 1 83 ? 0.773 5.745 15.464 1.00 66.50 83 THR A C 1
ATOM 670 O O . THR A 1 83 ? 1.127 6.831 15.903 1.00 66.50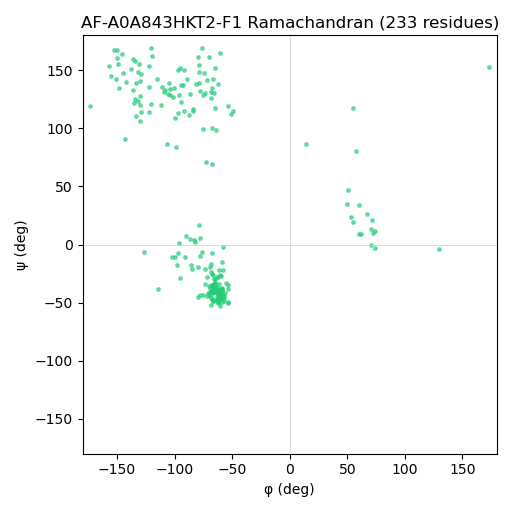 83 THR A O 1
ATOM 673 N N . SER A 1 84 ? 0.176 5.613 14.274 1.00 77.38 84 SER A N 1
ATOM 674 C CA . SER A 1 84 ? -0.012 6.704 13.310 1.00 77.38 84 SER A CA 1
ATOM 675 C C . SER A 1 84 ? -1.389 7.364 13.373 1.00 77.38 84 SER A C 1
ATOM 677 O O . SER A 1 84 ? -1.625 8.326 12.653 1.00 77.38 84 SER A O 1
ATOM 679 N N . GLY A 1 85 ? -2.320 6.819 14.164 1.00 79.81 85 GLY A N 1
ATOM 680 C CA . GLY A 1 85 ? -3.728 7.214 14.099 1.00 79.81 85 GLY A CA 1
ATOM 681 C C . GLY A 1 85 ? -4.444 6.698 12.844 1.00 79.81 85 GLY A C 1
ATOM 682 O O . GLY A 1 85 ? -5.574 7.088 12.594 1.00 79.81 85 GLY A O 1
ATOM 683 N N . ILE A 1 86 ? -3.830 5.799 12.062 1.00 85.44 86 ILE A N 1
ATOM 684 C CA . ILE A 1 86 ? -4.426 5.181 10.864 1.00 85.44 86 ILE A CA 1
ATOM 685 C C . ILE A 1 86 ? -4.428 3.653 11.011 1.00 85.44 86 ILE A C 1
ATOM 687 O O . ILE A 1 86 ? -3.432 3.057 11.440 1.00 85.44 86 ILE A O 1
ATOM 691 N N . TYR A 1 87 ? -5.535 2.991 10.669 1.00 84.44 87 TYR A N 1
ATOM 692 C CA . TYR A 1 87 ? -5.712 1.546 10.841 1.00 84.44 87 TYR A CA 1
ATOM 693 C C . TYR A 1 87 ? -4.590 0.724 10.205 1.00 84.44 87 TYR A C 1
ATOM 695 O O . TYR A 1 87 ? -4.369 0.769 9.000 1.00 84.44 87 TYR A O 1
ATOM 703 N N . ARG A 1 88 ? -3.880 -0.044 11.047 1.00 85.12 88 ARG A N 1
ATOM 704 C CA . ARG A 1 88 ? -2.761 -0.932 10.676 1.00 85.12 88 ARG A CA 1
ATOM 705 C C . ARG A 1 88 ? -1.609 -0.266 9.918 1.00 85.12 88 ARG A C 1
ATOM 707 O O . ARG A 1 88 ? -0.801 -0.965 9.295 1.00 85.12 88 ARG A O 1
ATOM 714 N N . VAL A 1 89 ? -1.499 1.056 10.006 1.00 88.62 89 VAL A N 1
ATOM 715 C CA . VAL A 1 89 ? -0.403 1.823 9.419 1.00 88.62 89 VAL A CA 1
ATOM 716 C C . VAL A 1 89 ? 0.627 2.176 10.484 1.00 88.62 89 VAL A C 1
ATOM 718 O O . VAL A 1 89 ? 0.301 2.643 11.577 1.00 88.62 89 VAL A O 1
ATOM 721 N N . SER A 1 90 ? 1.895 1.989 10.138 1.00 87.62 90 SER A N 1
ATOM 722 C CA . SER A 1 90 ? 3.045 2.363 10.960 1.00 87.62 90 SER A CA 1
ATOM 723 C C . SER A 1 90 ? 4.091 3.087 10.120 1.00 87.62 90 SER A C 1
ATOM 725 O O . SER A 1 90 ? 4.391 2.644 9.006 1.00 87.62 90 SER A O 1
ATOM 727 N N . PHE A 1 91 ? 4.693 4.136 10.677 1.00 85.38 91 PHE A N 1
ATOM 728 C CA . PHE A 1 91 ? 5.913 4.732 10.137 1.00 85.38 91 PHE A CA 1
ATOM 729 C C . PHE A 1 91 ? 7.128 3.884 10.526 1.00 85.38 91 PHE A C 1
ATOM 731 O O . PHE A 1 91 ? 7.199 3.375 11.646 1.00 85.38 91 PHE A O 1
ATOM 738 N N . VAL A 1 92 ? 8.063 3.697 9.598 1.00 80.94 92 VAL A N 1
ATOM 739 C CA . VAL A 1 92 ? 9.269 2.894 9.797 1.00 80.94 92 VAL A CA 1
ATOM 740 C C . VAL A 1 92 ? 10.491 3.698 9.376 1.00 80.94 92 VAL A C 1
ATOM 742 O O . VAL A 1 92 ? 10.692 3.968 8.191 1.00 80.94 92 VAL A O 1
ATOM 745 N N . GLU A 1 93 ? 11.336 4.011 10.356 1.00 78.81 93 GLU A N 1
ATOM 746 C CA . GLU A 1 93 ? 12.624 4.666 10.137 1.00 78.81 93 GLU A CA 1
ATOM 747 C C . GLU A 1 93 ? 13.654 3.679 9.576 1.00 78.81 93 GLU A C 1
ATOM 749 O O . GLU A 1 93 ? 13.896 2.603 10.140 1.00 78.81 93 GLU A O 1
ATOM 754 N N . ASN A 1 94 ? 14.308 4.044 8.474 1.00 69.25 94 ASN A N 1
ATOM 755 C CA . ASN A 1 94 ? 15.350 3.237 7.855 1.00 69.25 94 ASN A CA 1
ATOM 756 C C . ASN A 1 94 ? 16.738 3.833 8.102 1.00 69.25 94 ASN A C 1
ATOM 758 O O . ASN A 1 94 ? 17.322 4.514 7.255 1.00 69.25 94 ASN A O 1
ATOM 762 N N . LYS A 1 95 ? 17.319 3.456 9.244 1.00 66.25 95 LYS A N 1
ATOM 763 C CA . LYS A 1 95 ? 18.627 3.936 9.722 1.00 66.25 95 LYS A CA 1
ATOM 764 C C . LYS A 1 95 ? 19.815 3.661 8.788 1.00 66.25 95 LYS A C 1
ATOM 766 O O . LYS A 1 95 ? 20.879 4.226 9.001 1.00 66.25 95 LYS A O 1
ATOM 771 N N . ARG A 1 96 ? 19.686 2.778 7.787 1.00 54.78 96 ARG A N 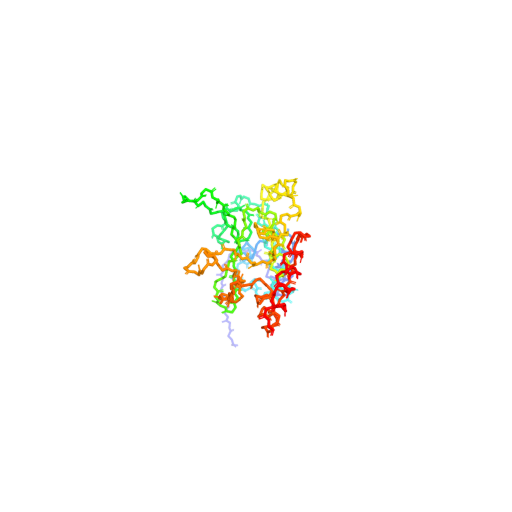1
ATOM 772 C CA . ARG A 1 96 ? 20.797 2.414 6.883 1.00 54.78 96 ARG A CA 1
ATOM 773 C C . ARG A 1 96 ? 20.823 3.203 5.575 1.00 54.78 96 ARG A C 1
ATOM 775 O O . ARG A 1 96 ? 21.896 3.362 5.003 1.00 54.78 96 ARG A O 1
ATOM 782 N N . ASN A 1 97 ? 19.668 3.651 5.085 1.00 51.06 97 ASN A N 1
ATOM 783 C CA . ASN A 1 97 ? 19.535 4.147 3.710 1.00 51.06 97 ASN A CA 1
ATOM 784 C C . ASN A 1 97 ? 18.913 5.551 3.639 1.00 51.06 97 ASN A C 1
ATOM 786 O O . ASN A 1 97 ? 18.803 6.083 2.539 1.00 51.06 97 ASN A O 1
ATOM 790 N N . GLY A 1 98 ? 18.441 6.104 4.765 1.00 50.72 98 GLY A N 1
ATOM 791 C CA . GLY A 1 98 ? 17.786 7.418 4.836 1.00 50.72 98 GLY A CA 1
ATOM 792 C C . GLY A 1 98 ? 16.386 7.485 4.213 1.00 50.72 98 GLY A C 1
ATOM 793 O O . GLY A 1 98 ? 15.759 8.535 4.236 1.00 50.72 98 GLY A O 1
ATOM 794 N N . ASN A 1 99 ? 15.887 6.375 3.661 1.00 63.62 99 ASN A N 1
ATOM 795 C CA . ASN A 1 99 ? 14.560 6.302 3.056 1.00 63.62 99 ASN A CA 1
ATOM 796 C C . ASN A 1 99 ? 13.575 5.682 4.043 1.00 63.62 99 ASN A C 1
ATOM 798 O O . ASN A 1 99 ? 13.331 4.467 4.010 1.00 63.62 99 ASN A O 1
ATOM 802 N N . ASP A 1 100 ? 13.047 6.526 4.919 1.00 78.94 100 ASP A N 1
ATOM 803 C CA . ASP A 1 100 ? 11.943 6.177 5.804 1.00 78.94 100 ASP A CA 1
ATOM 804 C C . ASP A 1 100 ? 10.677 5.887 4.993 1.00 78.94 100 ASP A C 1
ATOM 806 O O . ASP A 1 100 ? 10.503 6.368 3.868 1.00 78.94 100 ASP A O 1
ATOM 810 N N . TYR A 1 101 ? 9.799 5.042 5.530 1.00 82.75 101 TYR A N 1
ATOM 811 C CA . TYR A 1 101 ? 8.608 4.620 4.803 1.00 82.75 101 TYR A CA 1
ATOM 812 C C . TYR A 1 101 ? 7.423 4.314 5.710 1.00 82.75 101 TYR A C 1
ATOM 814 O O . TYR A 1 101 ? 7.552 3.917 6.865 1.00 82.75 101 TYR A O 1
ATOM 822 N N . TRP A 1 102 ? 6.238 4.430 5.129 1.00 87.81 102 TRP A N 1
ATOM 823 C CA . TRP A 1 102 ? 4.973 4.004 5.701 1.00 87.81 102 TRP A CA 1
ATOM 824 C C . TRP A 1 102 ? 4.688 2.550 5.339 1.00 87.81 102 TRP A C 1
ATOM 826 O O . TRP A 1 102 ? 4.978 2.091 4.231 1.00 87.81 102 TRP A O 1
ATOM 836 N N . SER A 1 103 ? 4.106 1.814 6.280 1.00 86.88 103 SER A N 1
ATOM 837 C CA . SER A 1 103 ? 3.803 0.391 6.159 1.00 86.88 103 SER A CA 1
ATOM 838 C C . SER A 1 103 ? 2.365 0.120 6.582 1.00 86.88 103 SER A C 1
ATOM 840 O O . SER A 1 103 ? 2.037 0.355 7.740 1.00 86.88 103 SER A O 1
ATOM 842 N N . TYR A 1 104 ? 1.564 -0.478 5.701 1.00 88.88 104 TYR A N 1
ATOM 843 C CA . TYR A 1 104 ? 0.244 -1.032 6.011 1.00 88.88 104 TYR A CA 1
ATOM 844 C C . TYR A 1 104 ? 0.339 -2.553 6.164 1.00 88.88 104 TYR A C 1
ATOM 846 O O . TYR A 1 104 ? 0.861 -3.232 5.274 1.00 88.88 104 TYR A O 1
ATOM 854 N N . GLN A 1 105 ? -0.143 -3.102 7.279 1.00 86.50 105 GLN A N 1
ATOM 855 C CA . GLN A 1 105 ? -0.116 -4.544 7.556 1.00 86.50 105 GLN A CA 1
ATOM 856 C C . GLN A 1 105 ? -1.500 -5.177 7.394 1.00 86.50 105 GLN A C 1
ATOM 858 O O . GLN A 1 105 ? -2.495 -4.624 7.846 1.00 86.50 105 GLN A O 1
ATOM 863 N N . TYR A 1 106 ? -1.579 -6.369 6.805 1.00 83.44 106 TYR A N 1
ATOM 864 C CA . TYR A 1 106 ? -2.838 -7.110 6.671 1.00 83.44 106 TYR A CA 1
ATOM 865 C C . TYR A 1 106 ? -2.618 -8.616 6.669 1.00 83.44 106 TYR A C 1
ATOM 867 O O . TYR A 1 106 ? -1.486 -9.080 6.564 1.00 83.44 106 TYR A O 1
ATOM 875 N N . TYR A 1 107 ? -3.699 -9.378 6.810 1.00 80.69 107 TYR A N 1
ATOM 876 C CA . TYR A 1 107 ? -3.663 -10.831 6.731 1.00 80.69 107 TYR A CA 1
ATOM 877 C C . TYR A 1 107 ? -4.313 -11.284 5.432 1.00 80.69 107 TYR A C 1
ATOM 879 O O . TYR A 1 107 ? -5.401 -10.836 5.092 1.00 80.69 107 TYR A O 1
ATOM 887 N N . GLU A 1 108 ? -3.641 -12.190 4.739 1.00 77.75 108 GLU A N 1
ATOM 888 C CA . GLU A 1 108 ? -4.116 -12.838 3.523 1.00 77.75 108 GLU A CA 1
ATOM 889 C C . GLU A 1 108 ? -3.797 -14.325 3.664 1.00 77.75 108 GLU A C 1
ATOM 891 O O . GLU A 1 108 ? -2.639 -14.688 3.891 1.00 77.75 108 GLU A O 1
ATOM 896 N N . ASN A 1 109 ? -4.812 -15.192 3.596 1.00 79.81 109 ASN A N 1
ATOM 897 C CA . ASN A 1 109 ? -4.655 -16.639 3.800 1.00 79.81 109 ASN A CA 1
ATOM 898 C C . ASN A 1 109 ? -3.888 -16.977 5.096 1.00 79.81 109 ASN A C 1
ATOM 900 O O . ASN A 1 109 ? -2.918 -17.738 5.088 1.00 79.81 109 ASN A O 1
ATOM 904 N N . SER A 1 110 ? -4.275 -16.330 6.203 1.00 77.88 110 SER A N 1
ATOM 905 C CA . SER A 1 110 ? -3.646 -16.446 7.533 1.00 77.88 110 SER A CA 1
ATOM 906 C C . SER A 1 110 ? -2.168 -16.039 7.606 1.00 77.88 110 SER A C 1
ATOM 908 O O . SER A 1 110 ? -1.524 -16.216 8.640 1.00 77.88 110 SER A O 1
ATOM 910 N N . LYS A 1 111 ? -1.611 -15.451 6.543 1.00 72.75 111 LYS A N 1
ATOM 911 C CA . LYS A 1 111 ? -0.234 -14.952 6.508 1.00 72.75 111 LYS A CA 1
ATOM 912 C C . LYS A 1 111 ? -0.225 -13.437 6.625 1.00 72.75 111 LYS A C 1
ATOM 914 O O . LYS A 1 111 ? -0.964 -12.746 5.929 1.00 72.75 111 LYS A O 1
ATOM 919 N N . LEU A 1 112 ? 0.654 -12.921 7.482 1.00 80.56 112 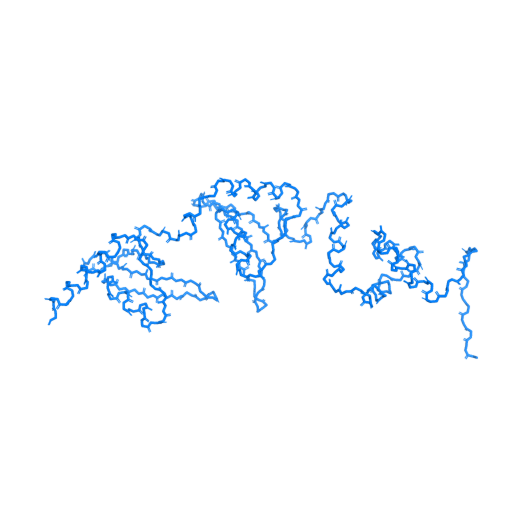LEU A N 1
ATOM 920 C CA . LEU A 1 112 ? 0.892 -11.486 7.589 1.00 80.56 112 LEU A CA 1
ATOM 921 C C . LEU A 1 112 ? 1.574 -10.982 6.308 1.00 80.56 112 LEU A C 1
ATOM 923 O O . LEU A 1 112 ? 2.621 -11.485 5.891 1.00 80.56 112 LEU A O 1
ATOM 927 N N . ARG A 1 113 ? 0.975 -9.970 5.695 1.00 84.12 113 ARG A N 1
ATOM 928 C CA . ARG A 1 113 ? 1.438 -9.260 4.506 1.00 84.12 113 ARG A CA 1
ATOM 929 C C . ARG A 1 113 ? 1.643 -7.786 4.832 1.00 84.12 113 ARG A C 1
ATOM 931 O O . ARG A 1 113 ? 1.140 -7.268 5.830 1.00 84.12 113 ARG A O 1
ATOM 938 N N . ARG A 1 114 ? 2.397 -7.104 3.970 1.00 85.31 114 ARG A N 1
ATOM 939 C CA . ARG A 1 114 ? 2.684 -5.678 4.110 1.00 85.31 114 ARG A CA 1
ATOM 940 C C . ARG A 1 114 ? 2.692 -4.979 2.757 1.00 85.31 114 ARG A C 1
ATOM 942 O O . ARG A 1 114 ? 3.232 -5.513 1.791 1.00 85.31 114 ARG A O 1
ATOM 949 N N . ILE A 1 115 ? 2.139 -3.774 2.725 1.00 85.00 115 ILE A N 1
ATOM 950 C CA . ILE A 1 115 ? 2.282 -2.803 1.638 1.00 85.00 115 ILE A CA 1
ATOM 951 C C . ILE A 1 115 ? 3.129 -1.660 2.190 1.00 85.00 115 ILE A C 1
ATOM 953 O O . ILE A 1 115 ? 2.929 -1.252 3.332 1.00 85.00 115 ILE A O 1
ATOM 957 N N . VAL A 1 116 ? 4.103 -1.178 1.420 1.00 84.44 116 VAL A N 1
ATOM 958 C CA . VAL A 1 116 ? 5.000 -0.100 1.855 1.00 84.44 116 VAL A CA 1
ATOM 959 C C . VAL A 1 116 ? 5.064 1.010 0.819 1.00 84.44 116 VAL A C 1
ATOM 961 O O . VAL A 1 116 ? 5.001 0.743 -0.381 1.00 84.44 116 VAL A O 1
ATOM 964 N N . SER A 1 117 ? 5.218 2.245 1.282 1.00 84.81 117 SER A N 1
ATOM 965 C CA . SER A 1 117 ? 5.424 3.418 0.433 1.00 84.81 117 SER A CA 1
ATOM 966 C C . SER A 1 117 ? 6.145 4.511 1.213 1.00 84.81 117 SER A C 1
ATOM 968 O O . SER A 1 117 ? 5.901 4.687 2.400 1.00 84.81 117 SER A O 1
ATOM 970 N N . VAL A 1 118 ? 7.004 5.275 0.543 1.00 81.44 118 VAL A N 1
ATOM 971 C CA . VAL A 1 118 ? 7.647 6.464 1.132 1.00 81.44 118 VAL A CA 1
ATOM 972 C C . VAL A 1 118 ? 6.661 7.626 1.307 1.00 81.44 118 VAL A C 1
ATOM 974 O O . VAL A 1 118 ? 6.795 8.419 2.229 1.00 81.44 118 VAL A O 1
ATOM 977 N N . ASN A 1 119 ? 5.624 7.693 0.466 1.00 86.25 119 ASN A N 1
ATOM 978 C CA . ASN A 1 119 ? 4.546 8.677 0.562 1.00 86.25 119 ASN A CA 1
ATOM 979 C C . ASN A 1 119 ? 3.285 8.009 1.146 1.00 86.25 119 ASN A C 1
ATOM 981 O O . ASN A 1 119 ? 2.857 6.956 0.657 1.00 86.25 119 ASN A O 1
ATOM 985 N N . LEU A 1 120 ? 2.704 8.617 2.186 1.00 89.75 120 LEU A N 1
ATOM 986 C CA . LEU A 1 120 ? 1.536 8.094 2.901 1.00 89.75 120 LEU A CA 1
ATOM 987 C C . LEU A 1 120 ? 0.264 8.088 2.042 1.00 89.75 120 LEU A C 1
ATOM 989 O O . LEU A 1 120 ? -0.480 7.110 2.059 1.00 89.75 120 LEU A O 1
ATOM 993 N N . TYR A 1 121 ? 0.033 9.132 1.247 1.00 91.44 121 TYR A N 1
ATOM 994 C CA . TYR A 1 121 ? -1.122 9.197 0.352 1.00 91.44 121 TYR A CA 1
ATOM 995 C C . TYR A 1 121 ? -1.048 8.121 -0.739 1.00 91.44 121 TYR A C 1
ATOM 997 O O . TYR A 1 121 ? -2.020 7.416 -0.997 1.00 91.44 121 TYR A O 1
ATOM 1005 N N . LYS A 1 122 ? 0.142 7.877 -1.294 1.00 87.56 122 LYS A N 1
ATOM 1006 C CA . LYS A 1 122 ? 0.363 6.745 -2.204 1.00 87.56 122 LYS A CA 1
ATOM 1007 C C . LYS A 1 122 ? 0.052 5.398 -1.552 1.00 87.56 122 LYS A C 1
ATOM 1009 O O . LYS A 1 122 ? -0.497 4.515 -2.205 1.00 87.56 122 LYS A O 1
ATOM 1014 N N . LEU A 1 123 ? 0.400 5.226 -0.272 1.00 90.12 123 LEU A N 1
ATOM 1015 C CA . LEU A 1 123 ? 0.044 4.015 0.469 1.00 90.12 123 LEU A CA 1
ATOM 1016 C C . LEU A 1 123 ? -1.478 3.849 0.534 1.00 90.12 123 LEU A C 1
ATOM 1018 O O . LEU A 1 123 ? -1.958 2.760 0.234 1.00 90.12 123 LEU A O 1
ATOM 1022 N N . LYS A 1 124 ? -2.212 4.924 0.858 1.00 94.06 124 LYS A N 1
ATOM 1023 C CA . LYS A 1 124 ? -3.684 4.946 0.887 1.00 94.06 124 LYS A CA 1
ATOM 1024 C C . LYS A 1 124 ? -4.282 4.473 -0.431 1.00 94.06 124 LYS A C 1
ATOM 1026 O O . LYS A 1 124 ? -5.097 3.557 -0.427 1.00 94.06 124 LYS A O 1
ATOM 1031 N N . VAL A 1 125 ? -3.824 5.037 -1.549 1.00 89.88 125 VAL A N 1
ATOM 1032 C CA . VAL A 1 125 ? -4.297 4.657 -2.889 1.00 89.88 125 VAL A CA 1
ATOM 1033 C C . VAL A 1 125 ? -4.084 3.162 -3.147 1.00 89.88 125 VAL A C 1
ATOM 1035 O O . VAL A 1 125 ? -5.022 2.474 -3.528 1.00 89.88 125 VAL A O 1
ATOM 1038 N N . ILE A 1 126 ? -2.888 2.627 -2.870 1.00 86.00 126 ILE A N 1
ATOM 1039 C CA . ILE A 1 126 ? -2.577 1.203 -3.106 1.00 86.00 126 ILE A CA 1
ATOM 1040 C C . ILE A 1 126 ? -3.392 0.271 -2.193 1.00 86.00 126 ILE A C 1
ATOM 1042 O O . ILE A 1 126 ? -3.729 -0.842 -2.594 1.00 86.00 126 ILE A O 1
ATOM 1046 N N . VAL A 1 127 ? -3.662 0.679 -0.949 1.00 90.50 127 VAL A N 1
ATOM 1047 C CA . VAL A 1 127 ? -4.478 -0.103 -0.006 1.00 90.50 127 VAL A CA 1
ATOM 1048 C C . VAL A 1 127 ? -5.920 -0.184 -0.507 1.00 90.50 127 VAL A C 1
ATOM 1050 O O . VAL A 1 127 ? -6.457 -1.286 -0.610 1.00 90.50 127 VAL A O 1
ATOM 1053 N N . LEU A 1 128 ? -6.505 0.954 -0.888 1.00 91.25 128 LEU A N 1
ATOM 1054 C CA . LEU A 1 128 ? -7.875 1.025 -1.401 1.00 91.25 128 LEU A CA 1
ATOM 1055 C C . LEU A 1 128 ? -8.043 0.270 -2.728 1.00 91.25 128 LEU A C 1
ATOM 1057 O O . LEU A 1 128 ? -9.011 -0.465 -2.885 1.00 91.25 128 LEU A O 1
ATOM 1061 N N . ASP A 1 129 ? -7.075 0.374 -3.642 1.00 87.19 129 ASP A N 1
ATOM 1062 C CA . ASP A 1 129 ? -7.068 -0.347 -4.928 1.00 87.19 129 ASP A CA 1
ATOM 1063 C C . ASP A 1 129 ? -7.061 -1.879 -4.755 1.00 87.19 129 ASP A C 1
ATOM 1065 O O . ASP A 1 129 ? -7.577 -2.628 -5.579 1.00 87.19 129 ASP A O 1
ATOM 1069 N N . ARG A 1 130 ? -6.531 -2.369 -3.627 1.00 85.62 130 ARG A N 1
ATOM 1070 C CA . ARG A 1 130 ? -6.564 -3.793 -3.255 1.00 85.62 130 ARG A CA 1
ATOM 1071 C C . ARG A 1 130 ? -7.834 -4.214 -2.514 1.00 85.62 130 ARG A C 1
ATOM 1073 O O . ARG A 1 130 ? -7.895 -5.351 -2.051 1.00 85.62 130 ARG A O 1
ATOM 1080 N N . GLY A 1 131 ? -8.807 -3.316 -2.359 1.00 84.88 131 GLY A N 1
ATOM 1081 C CA . GLY A 1 131 ? -10.039 -3.569 -1.613 1.00 84.88 131 GLY A CA 1
ATOM 1082 C C . GLY A 1 131 ? -9.820 -3.754 -0.109 1.00 84.88 131 GLY A C 1
ATOM 1083 O O . GLY A 1 131 ? -10.577 -4.474 0.533 1.00 84.88 131 GLY A O 1
ATOM 1084 N N . LEU A 1 132 ? -8.756 -3.168 0.450 1.00 87.31 132 LEU A N 1
ATOM 1085 C CA . LEU A 1 132 ? -8.446 -3.239 1.879 1.00 87.31 132 LEU A CA 1
ATOM 1086 C C . LEU A 1 132 ? -8.946 -1.986 2.611 1.00 87.31 132 LEU A C 1
ATOM 1088 O O . LEU A 1 132 ? -8.940 -0.886 2.056 1.00 87.31 132 LEU A O 1
ATOM 1092 N N . ASP A 1 133 ? -9.297 -2.145 3.888 1.00 86.62 133 ASP A N 1
ATOM 1093 C CA . ASP A 1 133 ? -9.824 -1.049 4.703 1.00 86.62 133 ASP A CA 1
ATOM 1094 C C . ASP A 1 133 ? -8.768 0.018 4.999 1.00 86.62 133 ASP A C 1
ATOM 1096 O O . ASP A 1 133 ? -7.674 -0.274 5.502 1.00 86.62 133 ASP A O 1
ATOM 1100 N N . TRP A 1 134 ? -9.141 1.277 4.779 1.00 88.88 134 TRP A N 1
ATOM 1101 C CA . TRP A 1 134 ? -8.368 2.443 5.186 1.00 88.88 134 TRP A CA 1
ATOM 1102 C C . TRP A 1 134 ? -9.208 3.338 6.092 1.00 88.88 134 TRP A C 1
ATOM 1104 O O . TRP A 1 134 ? -10.196 3.922 5.652 1.00 88.88 134 TRP A O 1
ATOM 1114 N N . ILE A 1 135 ? -8.801 3.458 7.356 1.00 84.44 135 ILE A N 1
ATOM 1115 C CA . ILE A 1 135 ? -9.534 4.223 8.368 1.00 84.44 135 ILE A CA 1
ATOM 1116 C C . ILE A 1 135 ? -8.558 5.165 9.069 1.00 84.44 135 ILE A C 1
ATOM 1118 O O . ILE A 1 135 ? -7.575 4.718 9.663 1.00 84.44 135 ILE A O 1
ATOM 1122 N N . GLU A 1 136 ? -8.836 6.462 8.981 1.00 86.75 136 GLU A N 1
ATOM 1123 C CA . GLU A 1 136 ? -8.151 7.532 9.709 1.00 86.75 136 GLU A CA 1
ATOM 1124 C C . GLU A 1 136 ? -8.918 7.775 11.013 1.00 86.75 136 GLU A C 1
ATOM 1126 O O . GLU A 1 136 ? -10.091 8.139 10.999 1.00 86.75 136 GLU A O 1
ATOM 1131 N N . PHE A 1 137 ? -8.279 7.497 12.149 1.00 70.56 137 PHE A N 1
ATOM 1132 C CA . PHE A 1 137 ? -8.923 7.532 13.461 1.00 70.56 137 PHE A CA 1
ATOM 1133 C C . PHE A 1 137 ? -8.938 8.914 14.108 1.00 70.56 137 PHE A C 1
ATOM 1135 O O . PHE A 1 137 ? -9.670 9.116 15.077 1.00 70.56 137 PHE A O 1
ATOM 1142 N N . THR A 1 138 ? -8.099 9.833 13.634 1.00 72.75 138 THR A N 1
ATOM 1143 C CA . THR A 1 138 ? -7.966 11.170 14.210 1.00 72.75 138 THR A CA 1
ATOM 1144 C C . THR A 1 138 ? -7.942 12.235 13.124 1.00 72.75 138 THR A C 1
ATOM 1146 O O . THR A 1 138 ? -7.624 11.956 11.960 1.00 72.75 138 THR A O 1
ATOM 1149 N N . ASP A 1 139 ? -8.277 13.464 13.507 1.00 74.75 139 ASP A N 1
ATOM 1150 C CA . ASP A 1 139 ? -8.200 14.601 12.595 1.00 74.75 139 ASP A CA 1
ATOM 1151 C C . ASP A 1 139 ? -6.730 14.847 12.204 1.00 74.75 139 ASP A C 1
ATOM 1153 O O . ASP A 1 139 ? -6.444 15.042 11.028 1.00 74.75 139 ASP A O 1
ATOM 1157 N N . GLU A 1 140 ? -5.766 14.649 13.118 1.00 79.31 140 GLU A N 1
ATOM 1158 C CA . GLU A 1 140 ? -4.333 14.753 12.793 1.00 79.31 140 GLU A CA 1
ATOM 1159 C C . GLU A 1 140 ? -3.882 13.705 11.766 1.00 79.31 140 GLU A C 1
ATOM 1161 O O . GLU A 1 140 ? -3.044 13.988 10.910 1.00 79.31 140 GLU A O 1
ATOM 1166 N N . ALA A 1 141 ? -4.423 12.485 11.834 1.00 82.31 141 ALA A N 1
ATOM 1167 C CA . ALA A 1 141 ? -4.160 11.445 10.846 1.00 82.31 141 ALA A CA 1
ATOM 1168 C C . ALA A 1 141 ? -4.731 11.818 9.469 1.00 82.31 141 ALA A C 1
ATOM 1170 O O . ALA A 1 141 ? -4.079 11.585 8.447 1.00 82.31 141 ALA A O 1
ATOM 1171 N N . SER A 1 142 ? -5.915 12.429 9.451 1.00 85.06 142 SER A N 1
ATOM 1172 C CA . SER A 1 142 ? -6.575 12.901 8.230 1.00 85.06 142 SER A CA 1
ATOM 1173 C C . SER A 1 142 ? -5.802 14.063 7.596 1.00 85.06 142 SER A C 1
ATOM 1175 O O . SER A 1 142 ? -5.473 14.024 6.406 1.00 85.06 142 SER A O 1
ATOM 1177 N N . ASP A 1 143 ? -5.403 15.042 8.409 1.00 83.94 143 ASP A N 1
ATOM 1178 C CA . ASP A 1 143 ? -4.573 16.180 8.008 1.00 83.94 143 ASP A CA 1
ATOM 1179 C C . ASP A 1 143 ? -3.211 15.720 7.477 1.00 83.94 143 ASP A C 1
ATOM 1181 O O . ASP A 1 143 ? -2.711 16.227 6.469 1.00 83.94 143 ASP A O 1
ATOM 1185 N N . LEU A 1 144 ? -2.608 14.709 8.112 1.00 87.19 144 LEU A N 1
ATOM 1186 C CA . LEU A 1 144 ? -1.353 14.122 7.654 1.00 87.19 144 LEU A CA 1
ATOM 1187 C C . LEU A 1 144 ? -1.503 13.500 6.262 1.00 87.19 144 LEU A C 1
ATOM 1189 O O . LEU A 1 144 ? -0.658 13.726 5.393 1.00 87.19 144 LEU A O 1
ATOM 1193 N N . VAL A 1 145 ? -2.566 12.732 6.022 1.00 89.62 145 VAL A N 1
ATOM 1194 C CA . VAL A 1 145 ? -2.841 12.156 4.699 1.00 89.62 145 VAL A CA 1
ATOM 1195 C C . VAL A 1 145 ? -3.063 13.259 3.662 1.00 89.62 145 VAL A C 1
ATOM 1197 O O . VAL A 1 145 ? -2.520 13.161 2.559 1.00 89.62 145 VAL A O 1
ATOM 1200 N N . LEU A 1 146 ? -3.801 14.317 4.011 1.00 89.25 146 LEU A N 1
ATOM 1201 C CA . LEU A 1 146 ? -4.059 15.458 3.131 1.00 89.25 146 LEU A CA 1
ATOM 1202 C C . LEU A 1 146 ? -2.767 16.196 2.757 1.00 89.25 146 LEU A C 1
ATOM 1204 O O . LEU A 1 146 ? -2.507 16.413 1.577 1.00 89.25 146 LEU A O 1
ATOM 1208 N N . LYS A 1 147 ? -1.888 16.473 3.721 1.00 88.31 147 LYS A N 1
ATOM 1209 C CA . LYS A 1 147 ? -0.573 17.085 3.468 1.00 88.31 147 LYS A CA 1
ATOM 1210 C C . LYS A 1 147 ? 0.270 16.278 2.472 1.00 88.31 147 LYS A C 1
ATOM 1212 O O . LYS A 1 147 ? 0.935 16.828 1.590 1.00 88.31 147 LYS A O 1
ATOM 1217 N N . TYR A 1 148 ? 0.254 14.951 2.600 1.00 85.75 148 TYR A N 1
ATOM 1218 C CA . TYR A 1 148 ? 0.957 14.064 1.667 1.00 85.75 148 TYR A CA 1
ATOM 1219 C C . TYR A 1 148 ? 0.272 13.956 0.301 1.00 85.75 148 TYR A C 1
ATOM 1221 O O . TYR A 1 148 ? 0.951 13.580 -0.653 1.00 85.75 148 TYR A O 1
ATOM 1229 N N . LYS A 1 149 ? -1.027 14.274 0.209 1.00 88.00 149 LYS A N 1
ATOM 1230 C CA . LYS A 1 149 ? -1.782 14.412 -1.044 1.00 88.00 149 LYS A CA 1
ATOM 1231 C C . LYS A 1 149 ? -1.440 15.713 -1.769 1.00 88.00 149 LYS A C 1
ATOM 1233 O O . LYS A 1 149 ? -1.255 15.693 -2.974 1.00 88.00 149 LYS A O 1
ATOM 1238 N N . GLU A 1 150 ? -1.333 16.832 -1.061 1.00 79.69 150 GLU A N 1
ATOM 1239 C CA . GLU A 1 150 ? -1.007 18.138 -1.665 1.00 79.69 150 GLU A CA 1
ATOM 1240 C C . GLU A 1 150 ? 0.398 18.167 -2.275 1.00 79.69 150 GLU A C 1
ATOM 1242 O O . GLU A 1 150 ? 0.642 18.807 -3.291 1.00 79.69 150 GLU A O 1
ATOM 1247 N N . THR A 1 151 ? 1.322 17.432 -1.662 1.00 74.69 151 THR A N 1
ATOM 1248 C CA . THR A 1 151 ? 2.701 17.254 -2.142 1.00 74.69 151 THR A CA 1
ATOM 1249 C C . THR A 1 151 ? 2.852 16.048 -3.070 1.00 74.69 151 THR A C 1
ATOM 1251 O O . THR A 1 151 ? 3.969 15.656 -3.416 1.00 74.69 151 THR A O 1
ATOM 1254 N N . TYR A 1 152 ? 1.735 15.423 -3.447 1.00 71.50 152 TYR A N 1
ATOM 1255 C CA . TYR A 1 152 ? 1.734 14.223 -4.255 1.00 71.50 152 TYR A CA 1
ATOM 1256 C C . TYR A 1 152 ? 1.842 14.553 -5.734 1.00 71.50 152 TYR A C 1
ATOM 1258 O O . TYR A 1 152 ? 0.934 15.120 -6.332 1.00 71.50 152 TYR A O 1
ATOM 1266 N N . ASP A 1 153 ? 2.934 14.112 -6.338 1.00 68.75 153 ASP A N 1
ATOM 1267 C CA . ASP A 1 153 ? 3.023 14.017 -7.784 1.00 68.75 153 ASP A CA 1
ATOM 1268 C C . ASP A 1 153 ? 2.409 12.683 -8.235 1.00 68.75 153 ASP A C 1
ATOM 1270 O O . ASP A 1 153 ? 2.924 11.611 -7.897 1.00 68.75 153 ASP A O 1
ATOM 1274 N N . GLU A 1 154 ? 1.307 12.728 -8.988 1.00 63.28 154 GLU A N 1
ATOM 1275 C CA . GLU A 1 154 ? 0.665 11.534 -9.553 1.00 63.28 154 GLU A CA 1
ATOM 1276 C C . GLU A 1 154 ? 1.603 10.761 -10.489 1.00 63.28 154 GLU A C 1
ATOM 1278 O O . GLU A 1 154 ? 1.519 9.532 -10.539 1.00 63.28 154 GLU A O 1
ATOM 1283 N N . SER A 1 155 ? 2.582 11.430 -11.118 1.00 56.56 155 SER A N 1
ATOM 1284 C CA . SER A 1 155 ? 3.623 10.766 -11.913 1.00 56.56 155 SER A CA 1
ATOM 1285 C C . SER A 1 155 ? 4.466 9.801 -11.068 1.00 56.56 155 SER A C 1
ATOM 1287 O O . SER A 1 155 ? 5.008 8.821 -11.572 1.00 56.56 155 SER A O 1
ATOM 1289 N N . SER A 1 156 ? 4.505 9.984 -9.742 1.00 50.78 156 SER A N 1
ATOM 1290 C CA . SER A 1 156 ? 5.185 9.064 -8.831 1.00 50.78 156 SER A CA 1
ATOM 1291 C C . SER A 1 156 ? 4.496 7.696 -8.722 1.00 50.78 156 SER A C 1
ATOM 1293 O O . SER A 1 156 ? 5.121 6.749 -8.227 1.00 50.78 156 SER A O 1
ATOM 1295 N N . LEU A 1 157 ? 3.231 7.547 -9.148 1.00 52.84 157 LEU A N 1
ATOM 1296 C CA . LEU A 1 157 ? 2.583 6.236 -9.325 1.00 52.84 157 LEU A CA 1
ATOM 1297 C C . LEU A 1 157 ? 3.206 5.459 -10.472 1.00 52.84 157 LEU A C 1
ATOM 1299 O O . LEU A 1 157 ? 3.331 4.231 -10.378 1.00 52.84 157 LEU A O 1
ATOM 1303 N N . GLU A 1 158 ? 3.633 6.165 -11.514 1.00 52.69 158 GLU A N 1
ATOM 1304 C CA . GLU A 1 158 ? 4.372 5.571 -12.606 1.00 52.69 158 GLU A CA 1
ATOM 1305 C C . GLU A 1 158 ? 5.696 5.077 -12.036 1.00 52.69 158 GLU A C 1
ATOM 1307 O O . GLU A 1 158 ? 6.508 5.823 -11.486 1.00 52.69 158 GLU A O 1
ATOM 1312 N N . ARG A 1 159 ? 5.921 3.763 -12.093 1.00 50.72 159 ARG A N 1
ATOM 1313 C CA . ARG A 1 159 ? 7.201 3.193 -11.667 1.00 50.72 159 ARG A CA 1
ATOM 1314 C C . ARG A 1 159 ? 8.263 3.528 -12.710 1.00 50.72 159 ARG A C 1
ATOM 1316 O O . ARG A 1 159 ? 8.732 2.630 -13.404 1.00 50.72 159 ARG A O 1
ATOM 1323 N N . GLN A 1 160 ? 8.668 4.789 -12.805 1.00 51.03 160 GLN A N 1
ATOM 1324 C CA . GLN A 1 160 ? 9.847 5.175 -13.557 1.00 51.03 160 GLN A CA 1
ATOM 1325 C C . GLN A 1 160 ? 11.066 4.615 -12.828 1.00 51.03 160 GLN A C 1
ATOM 1327 O O . GLN A 1 160 ? 11.525 5.120 -11.804 1.00 51.03 160 GLN A O 1
ATOM 1332 N N . ASN A 1 161 ? 11.590 3.501 -13.325 1.00 61.38 161 ASN A N 1
ATOM 1333 C CA . ASN A 1 161 ? 12.966 3.155 -13.017 1.00 61.38 161 ASN A CA 1
ATOM 1334 C C . ASN A 1 161 ? 13.887 3.980 -13.921 1.00 61.38 161 ASN A C 1
ATOM 1336 O O . ASN A 1 161 ? 13.505 4.432 -14.998 1.00 61.38 161 ASN A O 1
ATOM 1340 N N . LYS A 1 162 ? 15.156 4.094 -13.526 1.00 73.62 162 LYS A N 1
ATOM 1341 C CA . LYS A 1 162 ? 16.209 4.754 -14.319 1.00 73.62 162 LYS A CA 1
ATOM 1342 C C . LYS A 1 162 ? 16.426 4.141 -15.714 1.00 73.62 162 LYS A C 1
ATOM 1344 O O . LYS A 1 162 ? 17.320 4.574 -16.426 1.00 73.62 162 LYS A O 1
ATOM 1349 N N . THR A 1 163 ? 15.701 3.077 -16.063 1.00 82.50 163 THR A N 1
ATOM 1350 C CA . THR A 1 163 ? 15.845 2.379 -17.340 1.00 82.50 163 THR A CA 1
ATOM 1351 C C . THR A 1 163 ? 14.788 2.766 -18.371 1.00 82.50 163 THR A C 1
ATOM 1353 O O . THR A 1 163 ? 14.950 2.381 -19.519 1.00 82.50 163 THR A O 1
ATOM 1356 N N . GLY A 1 164 ? 13.729 3.492 -17.987 1.00 83.50 164 GLY A N 1
ATOM 1357 C CA . GLY A 1 164 ? 12.633 3.852 -18.897 1.00 83.50 164 GLY A CA 1
ATOM 1358 C C . GLY A 1 164 ? 11.681 2.696 -19.237 1.00 83.50 164 GLY A C 1
ATOM 1359 O O . GLY A 1 164 ? 10.843 2.823 -20.119 1.00 83.50 164 GLY A O 1
ATOM 1360 N N . PHE A 1 165 ? 11.762 1.567 -18.531 1.00 85.88 165 PHE A N 1
ATOM 1361 C CA . PHE A 1 165 ? 10.895 0.396 -18.727 1.00 85.88 165 PHE A CA 1
ATOM 1362 C C . PHE A 1 165 ? 10.169 0.072 -17.432 1.00 85.88 165 PHE A C 1
ATOM 1364 O O . PHE A 1 165 ? 10.705 0.299 -16.367 1.00 85.88 165 PHE A O 1
ATOM 1371 N N . PHE A 1 166 ? 9.008 -0.556 -17.434 1.00 82.00 166 PHE A N 1
ATOM 1372 C CA . PHE A 1 166 ? 8.389 -0.980 -16.179 1.00 82.00 166 PHE A CA 1
ATOM 1373 C C . PHE A 1 166 ? 9.042 -2.259 -15.618 1.00 82.00 166 PHE A C 1
ATOM 1375 O O . PHE A 1 166 ? 9.232 -3.231 -16.342 1.00 82.00 166 PHE A O 1
ATOM 1382 N N . ARG A 1 167 ? 9.396 -2.284 -14.317 1.00 83.75 167 ARG A N 1
ATOM 1383 C CA . ARG A 1 167 ? 9.968 -3.454 -13.584 1.00 83.75 167 ARG A CA 1
ATOM 1384 C C . ARG A 1 167 ? 11.318 -3.995 -14.085 1.00 83.75 167 ARG A C 1
ATOM 1386 O O . ARG A 1 167 ? 11.786 -5.028 -13.597 1.00 83.75 167 ARG A O 1
ATOM 1393 N N . VAL A 1 168 ? 11.980 -3.293 -14.998 1.00 88.56 168 VAL A N 1
ATOM 1394 C CA . VAL A 1 168 ? 13.307 -3.668 -15.505 1.00 88.56 168 VAL A CA 1
ATOM 1395 C C . VAL A 1 168 ? 14.425 -3.010 -14.689 1.00 88.56 168 VAL A C 1
ATOM 1397 O O . VAL A 1 168 ? 14.286 -1.941 -14.110 1.00 88.56 168 VAL A O 1
ATOM 1400 N N . THR A 1 169 ? 15.576 -3.655 -14.586 1.00 90.06 169 THR A N 1
ATOM 1401 C CA . THR A 1 169 ? 16.781 -3.066 -13.998 1.00 90.06 169 THR A CA 1
ATOM 1402 C C . THR A 1 169 ? 17.995 -3.439 -14.828 1.00 90.06 169 THR A C 1
ATOM 1404 O O . THR A 1 169 ? 18.038 -4.506 -15.443 1.00 90.06 169 THR A O 1
ATOM 1407 N N . LYS A 1 170 ? 19.005 -2.568 -14.825 1.00 89.88 170 LYS A N 1
ATOM 1408 C CA . LYS A 1 170 ? 20.313 -2.831 -15.425 1.00 89.88 170 LYS A CA 1
ATOM 1409 C C . LYS A 1 170 ? 21.268 -3.293 -14.326 1.00 89.88 170 LYS A C 1
ATOM 1411 O O . LYS A 1 170 ? 21.575 -2.531 -13.411 1.00 89.88 170 LYS A O 1
ATOM 1416 N N . ARG A 1 171 ? 21.699 -4.554 -14.374 1.00 86.94 171 ARG A N 1
ATOM 1417 C CA . ARG A 1 171 ? 22.553 -5.179 -13.351 1.00 86.94 171 ARG A CA 1
ATOM 1418 C C . ARG A 1 171 ? 23.959 -5.398 -13.889 1.00 86.94 171 ARG A C 1
ATOM 1420 O O . ARG A 1 171 ? 24.104 -5.966 -14.965 1.00 86.94 171 ARG A O 1
ATOM 1427 N N . LYS A 1 172 ? 24.984 -4.991 -13.137 1.00 89.69 172 LYS A N 1
ATOM 1428 C CA . LYS A 1 172 ? 26.393 -5.235 -13.488 1.00 89.69 172 LYS A CA 1
ATOM 1429 C C . LYS A 1 172 ? 26.691 -6.737 -13.451 1.00 89.69 172 LYS A C 1
ATOM 1431 O O . LYS A 1 172 ? 26.377 -7.401 -12.466 1.00 89.69 172 LYS A O 1
ATOM 1436 N N . THR A 1 173 ? 27.304 -7.262 -14.507 1.00 88.38 173 THR A N 1
ATOM 1437 C CA . THR A 1 173 ? 27.589 -8.698 -14.678 1.00 88.38 173 THR A CA 1
ATOM 1438 C C . THR A 1 173 ? 28.908 -8.913 -15.412 1.00 88.38 173 THR A C 1
ATOM 1440 O O . THR A 1 173 ? 29.409 -8.010 -16.071 1.00 88.38 173 THR A O 1
ATOM 1443 N N . LYS A 1 174 ? 29.461 -10.132 -15.355 1.00 87.81 174 LYS A N 1
ATOM 1444 C CA . LYS A 1 174 ? 30.714 -10.511 -16.046 1.00 87.81 174 LYS A CA 1
ATOM 1445 C C . LYS A 1 174 ? 30.547 -10.803 -17.551 1.00 87.81 174 LYS A C 1
ATOM 1447 O O . LYS A 1 174 ? 31.382 -11.467 -18.153 1.00 87.81 174 LYS A O 1
ATOM 1452 N N . THR A 1 175 ? 29.443 -10.373 -18.154 1.00 84.25 175 THR A N 1
ATOM 1453 C CA . THR A 1 175 ? 29.189 -10.533 -19.595 1.00 84.25 175 THR A CA 1
ATOM 1454 C C . THR A 1 175 ? 30.126 -9.622 -20.393 1.00 84.25 175 THR A C 1
ATOM 1456 O O . THR A 1 175 ? 30.628 -8.640 -19.851 1.00 84.25 175 THR A O 1
ATOM 1459 N N . LYS A 1 176 ? 30.329 -9.887 -21.693 1.00 84.81 176 LYS A N 1
ATOM 1460 C CA . LYS A 1 176 ? 31.125 -8.995 -22.569 1.00 84.81 176 LYS A CA 1
ATOM 1461 C C . LYS A 1 176 ? 30.604 -7.549 -22.560 1.00 84.81 176 LYS A C 1
ATOM 1463 O O . LYS A 1 176 ? 31.383 -6.612 -22.639 1.00 84.81 176 LYS A O 1
ATOM 1468 N N . GLN A 1 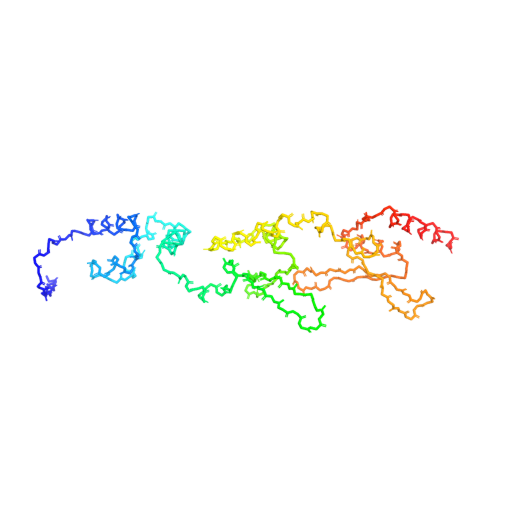177 ? 29.291 -7.380 -22.407 1.00 83.19 177 GLN A N 1
ATOM 1469 C CA . GLN A 1 177 ? 28.622 -6.081 -22.302 1.00 83.19 177 GLN A CA 1
ATOM 1470 C C . GLN A 1 177 ? 28.763 -5.424 -20.909 1.00 83.19 177 GLN A C 1
ATOM 1472 O O . GLN A 1 177 ? 28.379 -4.274 -20.723 1.00 83.19 177 GLN A O 1
ATOM 1477 N N . GLY A 1 178 ? 29.281 -6.137 -19.903 1.00 88.94 178 GLY A N 1
ATOM 1478 C CA . GLY A 1 178 ? 29.458 -5.641 -18.532 1.00 88.94 178 GLY A CA 1
ATOM 1479 C C . GLY A 1 178 ? 28.166 -5.527 -17.712 1.00 88.94 178 GLY A C 1
ATOM 1480 O O . GLY A 1 178 ? 28.208 -5.185 -16.526 1.00 88.94 178 GLY A O 1
ATOM 1481 N N . PHE A 1 179 ? 27.009 -5.820 -18.310 1.00 91.19 179 PHE A N 1
ATOM 1482 C CA . PHE A 1 179 ? 25.712 -5.818 -17.640 1.00 91.19 179 PHE A CA 1
ATOM 1483 C C . PHE A 1 179 ? 24.703 -6.779 -18.291 1.00 91.19 179 PHE A C 1
ATOM 1485 O O . PHE A 1 179 ? 24.906 -7.275 -19.401 1.00 91.19 179 PHE A O 1
ATOM 1492 N N . THR A 1 180 ? 23.600 -7.016 -17.579 1.00 93.12 180 THR A N 1
ATOM 1493 C CA . THR A 1 180 ? 22.379 -7.669 -18.072 1.00 93.12 180 THR A CA 1
ATOM 1494 C C . THR A 1 180 ? 21.154 -6.856 -17.687 1.00 93.12 180 THR A C 1
ATOM 1496 O O . THR A 1 180 ? 21.113 -6.255 -16.607 1.00 93.12 180 THR A O 1
ATOM 1499 N N . TRP A 1 181 ? 20.132 -6.911 -18.526 1.00 94.25 181 TRP A N 1
ATOM 1500 C CA . TRP A 1 181 ? 18.792 -6.457 -18.195 1.00 94.25 181 TRP A CA 1
ATOM 1501 C C . TRP A 1 181 ? 18.057 -7.534 -17.402 1.00 94.25 181 TRP A C 1
ATOM 1503 O O . TRP A 1 181 ? 18.150 -8.724 -17.710 1.00 94.25 181 TRP A O 1
ATOM 1513 N N . ALA A 1 182 ? 17.323 -7.124 -16.375 1.00 92.69 182 ALA A N 1
ATOM 1514 C CA . ALA A 1 182 ? 16.552 -8.023 -15.532 1.00 92.69 182 ALA A CA 1
ATOM 1515 C C . ALA A 1 182 ? 15.155 -7.462 -15.287 1.00 92.69 182 ALA A C 1
ATOM 1517 O O . ALA A 1 182 ? 15.031 -6.350 -14.780 1.00 92.69 182 ALA A O 1
ATOM 1518 N N . TYR A 1 183 ? 14.128 -8.245 -15.602 1.00 90.75 183 TYR A N 1
ATOM 1519 C CA . TYR A 1 183 ? 12.742 -7.969 -15.246 1.00 90.75 183 TYR A CA 1
ATOM 1520 C C . TYR A 1 183 ? 12.410 -8.731 -13.968 1.00 90.75 183 TYR A C 1
ATOM 1522 O O . TYR A 1 183 ? 12.668 -9.936 -13.876 1.00 90.75 183 TYR A O 1
ATOM 1530 N N . SER A 1 184 ? 11.868 -8.043 -12.964 1.00 88.12 184 SER A N 1
ATOM 1531 C CA . SER A 1 184 ? 11.519 -8.703 -11.709 1.00 88.12 184 SER A CA 1
ATOM 1532 C C . SER A 1 184 ? 10.354 -8.056 -10.989 1.00 88.12 184 SER A C 1
ATOM 1534 O O . SER A 1 184 ? 10.260 -6.831 -10.917 1.00 88.12 184 SER A O 1
ATOM 1536 N N . PHE A 1 185 ? 9.517 -8.885 -10.378 1.00 82.12 185 PHE A N 1
ATOM 1537 C CA . PHE A 1 185 ? 8.426 -8.441 -9.524 1.00 82.12 185 PHE A CA 1
ATOM 1538 C C . PHE A 1 185 ? 8.134 -9.467 -8.440 1.00 82.12 185 PHE A C 1
ATOM 1540 O O . PHE A 1 185 ? 8.523 -10.629 -8.535 1.00 82.12 185 PHE A O 1
ATOM 1547 N N . LYS A 1 186 ? 7.461 -9.012 -7.385 1.00 74.06 186 LYS A N 1
ATOM 1548 C CA . LYS A 1 186 ? 6.939 -9.894 -6.349 1.00 74.06 186 LYS A CA 1
ATOM 1549 C C . LYS A 1 186 ? 5.436 -10.022 -6.507 1.00 74.06 186 LYS A C 1
ATOM 1551 O O . LYS A 1 186 ? 4.744 -9.009 -6.542 1.00 74.06 186 LYS A O 1
ATOM 1556 N N . GLU A 1 187 ? 4.965 -11.254 -6.519 1.00 68.69 187 GLU A N 1
ATOM 1557 C CA . GLU A 1 187 ? 3.553 -11.616 -6.512 1.00 68.69 187 GLU A CA 1
ATOM 1558 C C . GLU A 1 187 ? 3.376 -12.757 -5.511 1.00 68.69 187 GLU A C 1
ATOM 1560 O O . GLU A 1 187 ? 4.209 -13.658 -5.449 1.00 68.69 187 GLU A O 1
ATOM 1565 N N . ASN A 1 188 ? 2.381 -12.676 -4.625 1.00 59.75 188 ASN A N 1
ATOM 1566 C CA . ASN A 1 188 ? 2.144 -13.673 -3.567 1.00 59.75 188 ASN A CA 1
ATOM 1567 C C . ASN A 1 188 ? 3.357 -13.996 -2.666 1.00 59.75 188 ASN A C 1
ATOM 1569 O O . ASN A 1 188 ? 3.395 -15.036 -2.005 1.00 59.75 188 ASN A O 1
ATOM 1573 N N . ASN A 1 189 ? 4.314 -13.063 -2.563 1.00 64.12 189 ASN A N 1
ATOM 1574 C CA . ASN A 1 189 ? 5.602 -13.199 -1.862 1.00 64.12 189 ASN A CA 1
ATOM 1575 C C . ASN A 1 189 ? 6.610 -14.146 -2.536 1.00 64.12 189 ASN A C 1
ATOM 1577 O O . ASN A 1 189 ? 7.645 -14.460 -1.951 1.00 64.12 189 ASN A O 1
ATOM 1581 N N . GLN A 1 190 ? 6.347 -14.529 -3.784 1.00 65.69 190 GLN A N 1
ATOM 1582 C CA . GLN A 1 190 ? 7.295 -15.164 -4.687 1.00 65.69 190 GLN A CA 1
ATOM 1583 C C . GLN A 1 190 ? 7.953 -14.100 -5.573 1.00 65.69 190 GLN A C 1
ATOM 1585 O O . GLN A 1 190 ? 7.300 -13.164 -6.036 1.00 65.69 190 GLN A O 1
ATOM 1590 N N . LEU A 1 191 ? 9.268 -14.210 -5.772 1.00 81.81 191 LEU A N 1
ATOM 1591 C CA . LEU A 1 191 ? 10.007 -13.356 -6.700 1.00 81.81 191 LEU A CA 1
ATOM 1592 C C . LEU A 1 191 ? 9.956 -13.982 -8.097 1.00 81.81 191 LEU A C 1
ATOM 1594 O O . LEU A 1 191 ? 10.596 -15.003 -8.334 1.00 81.81 191 LEU A O 1
ATOM 1598 N N . ASN A 1 192 ? 9.244 -13.336 -9.014 1.00 84.38 192 ASN A N 1
ATOM 1599 C CA . ASN A 1 192 ? 9.281 -13.648 -10.437 1.00 84.38 192 ASN A CA 1
ATOM 1600 C C . ASN A 1 192 ? 10.430 -12.874 -11.080 1.00 84.38 192 ASN A C 1
ATOM 1602 O O . ASN A 1 192 ? 10.583 -11.668 -10.855 1.00 84.38 192 ASN A O 1
ATOM 1606 N N . PHE A 1 193 ? 11.273 -13.574 -11.837 1.00 91.25 193 PHE A N 1
ATOM 1607 C CA . PHE A 1 193 ? 12.524 -13.027 -12.347 1.00 91.25 193 PHE A CA 1
ATOM 1608 C C . PHE A 1 193 ? 12.887 -13.630 -13.700 1.00 91.25 193 PHE A C 1
ATOM 1610 O O . PHE A 1 193 ? 12.892 -14.847 -13.865 1.00 91.25 193 PHE A O 1
ATOM 1617 N N . VAL A 1 194 ? 13.288 -12.776 -14.638 1.00 94.69 194 VAL A N 1
ATOM 1618 C CA . VAL A 1 194 ? 13.958 -13.199 -15.868 1.00 94.69 194 VAL A CA 1
ATOM 1619 C C . VAL A 1 194 ? 15.009 -12.173 -16.275 1.00 94.69 194 VAL A C 1
ATOM 1621 O O . VAL A 1 194 ? 14.863 -10.977 -16.022 1.00 94.69 194 VAL A O 1
ATOM 1624 N N . SER A 1 195 ? 16.093 -12.633 -16.895 1.00 94.88 195 SER A N 1
ATOM 1625 C CA . SER A 1 195 ? 17.176 -11.767 -17.354 1.00 94.88 195 SER A CA 1
ATOM 1626 C C . SER A 1 195 ? 17.666 -12.113 -18.756 1.00 94.88 195 SER A C 1
ATOM 1628 O O . SER A 1 195 ? 17.452 -13.209 -19.295 1.00 94.88 195 SER A O 1
ATOM 1630 N N . SER A 1 196 ? 18.315 -11.130 -19.370 1.00 94.56 196 SER A N 1
ATOM 1631 C CA . SER A 1 196 ? 18.932 -11.249 -20.682 1.00 94.56 196 SER A CA 1
ATOM 1632 C C . SER A 1 196 ? 20.030 -10.202 -20.862 1.00 94.56 196 SER A C 1
ATOM 1634 O O . SER A 1 196 ? 19.996 -9.130 -20.261 1.00 94.56 196 SER A O 1
ATOM 1636 N N . VAL A 1 197 ? 21.005 -10.516 -21.712 1.00 93.25 197 VAL A N 1
ATOM 1637 C CA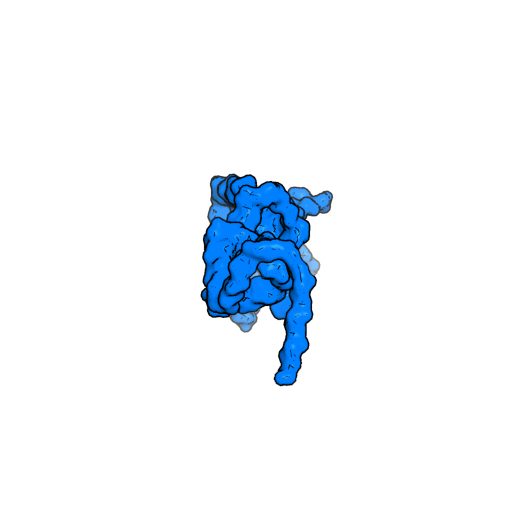 . VAL A 1 197 ? 22.024 -9.560 -22.167 1.00 93.25 197 VAL A CA 1
ATOM 1638 C C . VAL A 1 197 ? 21.379 -8.499 -23.067 1.00 93.25 197 VAL A C 1
ATOM 1640 O O . VAL A 1 197 ? 21.558 -7.308 -22.845 1.00 93.25 197 VAL A O 1
ATOM 1643 N N . ASN A 1 198 ? 20.536 -8.934 -24.006 1.00 93.31 198 ASN A N 1
ATOM 1644 C CA . ASN A 1 198 ? 19.806 -8.074 -24.937 1.00 93.31 198 ASN A CA 1
ATOM 1645 C C . ASN A 1 198 ? 18.419 -7.711 -24.398 1.00 93.31 198 ASN A C 1
ATOM 1647 O O . ASN A 1 198 ? 17.716 -8.584 -23.872 1.00 93.31 198 ASN A O 1
ATOM 1651 N N . ILE A 1 199 ? 18.021 -6.446 -24.551 1.00 94.56 199 ILE A N 1
ATOM 1652 C CA . ILE A 1 199 ? 16.731 -5.936 -24.066 1.00 94.56 199 ILE A CA 1
ATOM 1653 C C . ILE A 1 199 ? 15.562 -6.494 -24.886 1.00 94.56 199 ILE A C 1
ATOM 1655 O O . ILE A 1 199 ? 14.535 -6.847 -24.315 1.00 94.56 199 ILE A O 1
ATOM 1659 N N . SER A 1 200 ? 15.734 -6.680 -26.197 1.00 93.94 200 SER A N 1
ATOM 1660 C CA . SER A 1 200 ? 14.709 -7.267 -27.071 1.00 93.94 200 SER A CA 1
ATOM 1661 C C . SER A 1 200 ? 14.456 -8.737 -26.723 1.00 93.94 200 SER A C 1
ATOM 1663 O O . SER A 1 200 ? 13.314 -9.175 -26.596 1.00 93.94 200 SER A O 1
ATOM 1665 N N . THR A 1 201 ? 15.518 -9.492 -26.436 1.00 95.19 201 THR A N 1
ATOM 1666 C CA . THR A 1 201 ? 15.403 -10.859 -25.913 1.00 95.19 201 THR A CA 1
ATOM 1667 C C . THR A 1 201 ? 14.772 -10.881 -24.516 1.00 95.19 201 THR A C 1
ATOM 1669 O O . THR A 1 201 ? 14.032 -11.812 -24.205 1.00 95.19 201 THR A O 1
ATOM 1672 N N . LEU A 1 202 ? 15.022 -9.875 -23.664 1.00 95.88 202 LEU A N 1
ATOM 1673 C CA . LEU A 1 202 ? 14.317 -9.764 -22.382 1.00 95.88 202 LEU A CA 1
ATOM 1674 C C . LEU A 1 202 ? 12.812 -9.586 -22.608 1.00 95.88 202 LEU A C 1
ATOM 1676 O O . LEU A 1 202 ? 12.038 -10.331 -22.014 1.00 95.88 202 LEU A O 1
ATOM 1680 N N . LYS A 1 203 ? 12.417 -8.656 -23.488 1.00 96.12 203 LYS A N 1
ATOM 1681 C CA . LYS A 1 203 ? 11.017 -8.411 -23.862 1.00 96.12 203 LYS A CA 1
ATOM 1682 C C . LYS A 1 203 ? 10.337 -9.696 -24.329 1.00 96.12 203 LYS A C 1
ATOM 1684 O O . LYS A 1 203 ? 9.293 -10.053 -23.794 1.00 96.12 203 LYS A O 1
ATOM 1689 N N . ALA A 1 204 ? 10.968 -10.442 -25.237 1.00 95.00 204 ALA A N 1
ATOM 1690 C CA . ALA A 1 204 ? 10.441 -11.720 -25.713 1.00 95.00 204 ALA A CA 1
ATOM 1691 C C . ALA A 1 204 ? 10.221 -12.730 -24.571 1.00 95.00 204 ALA A C 1
ATOM 1693 O O . ALA A 1 204 ? 9.167 -13.353 -24.501 1.00 95.00 204 ALA A O 1
ATOM 1694 N N . LYS A 1 205 ? 11.173 -12.855 -23.633 1.00 96.31 205 LYS A N 1
ATOM 1695 C CA . LYS A 1 205 ? 11.026 -13.748 -22.470 1.00 96.31 205 LYS A CA 1
ATOM 1696 C C . LYS A 1 205 ? 9.910 -13.311 -21.517 1.00 96.31 205 LYS A C 1
ATOM 1698 O O . LYS A 1 205 ? 9.204 -14.162 -20.991 1.00 96.31 205 LYS A O 1
ATOM 1703 N N . VAL A 1 206 ? 9.771 -12.007 -21.267 1.00 90.38 206 VAL A N 1
ATOM 1704 C CA . VAL A 1 206 ? 8.709 -11.461 -20.404 1.00 90.38 206 VAL A CA 1
ATOM 1705 C C . VAL A 1 206 ? 7.340 -11.778 -21.004 1.00 90.38 206 VAL A C 1
ATOM 1707 O O . VAL A 1 206 ? 6.492 -12.338 -20.315 1.00 90.38 206 VAL A O 1
ATOM 1710 N N . LEU A 1 207 ? 7.166 -11.515 -22.301 1.00 90.88 207 LEU A N 1
ATOM 1711 C CA . LEU A 1 207 ? 5.922 -11.805 -23.014 1.00 90.88 207 LEU A CA 1
ATOM 1712 C C . LEU A 1 207 ? 5.634 -13.312 -23.094 1.00 90.88 207 LEU A C 1
ATOM 1714 O O . LEU A 1 207 ? 4.493 -13.719 -22.905 1.00 90.88 207 LEU A O 1
ATOM 1718 N N . ALA A 1 208 ? 6.655 -14.153 -23.294 1.00 92.56 208 ALA A N 1
ATOM 1719 C CA . ALA A 1 208 ? 6.501 -15.612 -23.307 1.00 92.56 208 ALA A CA 1
ATOM 1720 C C . ALA A 1 208 ? 6.028 -16.186 -21.957 1.00 92.56 208 ALA A C 1
ATOM 1722 O O . ALA A 1 208 ? 5.351 -17.208 -21.932 1.00 92.56 208 ALA A O 1
ATOM 1723 N N . ASN A 1 209 ? 6.343 -15.516 -20.844 1.00 87.06 209 ASN A N 1
ATOM 1724 C CA . ASN A 1 209 ? 5.838 -15.872 -19.515 1.00 87.06 209 ASN A CA 1
ATOM 1725 C C . ASN A 1 209 ? 4.436 -15.297 -19.222 1.00 87.06 209 ASN A C 1
ATOM 1727 O O . ASN A 1 209 ? 3.950 -15.430 -18.100 1.00 87.06 209 ASN A O 1
ATOM 1731 N N . GLY A 1 210 ? 3.799 -14.628 -20.191 1.00 85.12 210 GLY A N 1
ATOM 1732 C CA . GLY A 1 210 ? 2.499 -13.977 -20.016 1.00 85.12 210 GLY A CA 1
ATOM 1733 C C . GLY A 1 210 ? 2.546 -12.719 -19.146 1.00 85.12 210 GLY A C 1
ATOM 1734 O O . GLY A 1 210 ? 1.531 -12.327 -18.577 1.00 85.12 210 GLY A O 1
ATOM 1735 N N . TRP A 1 211 ? 3.717 -12.096 -18.989 1.00 85.81 211 TRP A N 1
ATOM 1736 C CA . TRP A 1 211 ? 3.886 -10.916 -18.141 1.00 85.81 211 TRP A CA 1
ATOM 1737 C C . TRP A 1 211 ? 3.778 -9.613 -18.935 1.00 85.81 211 TRP A C 1
ATOM 1739 O O . TRP A 1 211 ? 4.129 -9.544 -20.113 1.00 85.81 211 TRP A O 1
ATOM 1749 N N . GLU A 1 212 ? 3.346 -8.550 -18.252 1.00 87.12 212 GLU A N 1
ATOM 1750 C CA . GLU A 1 212 ? 3.241 -7.213 -18.836 1.00 87.12 212 GLU A CA 1
ATOM 1751 C C . GLU A 1 212 ? 4.619 -6.621 -19.167 1.00 87.12 212 GLU A C 1
ATOM 1753 O O . GLU A 1 212 ? 5.549 -6.633 -18.348 1.00 87.12 212 GLU A O 1
ATOM 1758 N N . TRP A 1 213 ? 4.732 -6.048 -20.365 1.00 87.50 213 TRP A N 1
ATOM 1759 C CA . TRP A 1 213 ? 5.885 -5.269 -20.797 1.00 87.50 213 TRP A CA 1
ATOM 1760 C C . TRP A 1 213 ? 5.437 -3.855 -21.147 1.00 87.50 213 TRP A C 1
ATOM 1762 O O . TRP A 1 213 ? 4.606 -3.674 -22.034 1.00 87.50 213 TRP A O 1
ATOM 1772 N N . ILE A 1 214 ? 5.998 -2.859 -20.460 1.00 82.50 214 ILE A N 1
ATOM 1773 C CA . ILE A 1 214 ? 5.632 -1.452 -20.642 1.00 82.50 214 ILE A CA 1
ATOM 1774 C C . ILE A 1 214 ? 6.907 -0.631 -20.833 1.00 82.50 214 ILE A C 1
ATOM 1776 O O . ILE A 1 214 ? 7.841 -0.706 -20.028 1.00 82.50 214 ILE A O 1
ATOM 1780 N N . GLU A 1 215 ? 6.928 0.152 -21.906 1.00 89.06 215 GLU A N 1
ATOM 1781 C CA . GLU A 1 215 ? 7.985 1.098 -22.266 1.00 89.06 215 GLU A CA 1
ATOM 1782 C C . GLU A 1 215 ? 7.520 2.492 -21.834 1.00 89.06 215 GLU A C 1
ATOM 1784 O O . GLU A 1 215 ? 6.566 3.031 -22.389 1.00 89.06 215 GLU A O 1
ATOM 1789 N N . LEU A 1 216 ? 8.149 3.032 -20.789 1.00 79.06 216 LEU A N 1
ATOM 1790 C CA . LEU A 1 216 ? 7.709 4.252 -20.103 1.00 79.06 216 LEU A CA 1
ATOM 1791 C C . LEU A 1 216 ? 8.226 5.526 -20.780 1.00 79.06 216 LEU A C 1
ATOM 1793 O O . LEU A 1 216 ? 7.668 6.594 -20.568 1.00 79.06 216 LEU A O 1
ATOM 1797 N N . THR A 1 217 ? 9.293 5.430 -21.579 1.00 82.19 217 THR A N 1
ATOM 1798 C CA . THR A 1 217 ? 9.888 6.569 -22.293 1.00 82.19 217 THR A CA 1
ATOM 1799 C C . THR A 1 217 ? 10.103 6.248 -23.769 1.00 82.19 217 THR A C 1
ATOM 1801 O O . THR A 1 217 ? 10.282 5.089 -24.148 1.00 82.19 217 THR A O 1
ATOM 1804 N N . ASP A 1 218 ? 10.140 7.271 -24.624 1.00 85.38 218 ASP A N 1
ATOM 1805 C CA . ASP A 1 218 ? 10.433 7.078 -26.052 1.00 85.38 218 ASP A CA 1
ATOM 1806 C C . ASP A 1 218 ? 11.859 6.562 -26.292 1.00 85.38 218 ASP A C 1
ATOM 1808 O O . ASP A 1 218 ? 12.096 5.794 -27.223 1.00 85.38 218 ASP A O 1
ATOM 1812 N N . GLU A 1 219 ? 12.803 6.909 -25.413 1.00 88.12 219 GLU A N 1
ATOM 1813 C CA . GLU A 1 219 ? 14.157 6.342 -25.409 1.00 88.12 219 GLU A CA 1
ATOM 1814 C C . GLU A 1 219 ? 14.133 4.822 -25.204 1.00 88.12 219 GLU A C 1
ATOM 1816 O O . GLU A 1 219 ? 14.847 4.088 -25.887 1.00 88.12 219 GLU A O 1
ATOM 1821 N N . ALA A 1 220 ? 13.280 4.336 -24.299 1.00 87.69 220 ALA A N 1
ATOM 1822 C CA . ALA A 1 220 ? 13.122 2.912 -24.040 1.00 87.69 220 ALA A CA 1
ATOM 1823 C C . ALA A 1 220 ? 12.513 2.173 -25.243 1.00 87.69 220 ALA A C 1
ATOM 1825 O O . ALA A 1 220 ? 12.978 1.082 -25.584 1.00 87.69 220 ALA A O 1
ATOM 1826 N N . LYS A 1 221 ? 11.539 2.789 -25.929 1.00 90.81 221 LYS A N 1
ATOM 1827 C CA . LYS A 1 221 ? 10.968 2.257 -27.180 1.00 90.81 221 LYS A CA 1
ATOM 1828 C C . LYS A 1 221 ? 12.041 2.122 -28.262 1.00 90.81 221 LYS A C 1
ATOM 1830 O O . LYS A 1 221 ? 12.258 1.029 -28.789 1.00 90.81 221 LYS A O 1
ATOM 1835 N N . ARG A 1 222 ? 12.786 3.207 -28.524 1.00 93.00 222 ARG A N 1
ATOM 1836 C CA . ARG A 1 222 ? 13.884 3.227 -29.510 1.00 93.00 222 ARG A CA 1
ATOM 1837 C C . ARG A 1 222 ? 14.942 2.170 -29.206 1.00 93.00 222 ARG A C 1
ATOM 1839 O O . ARG A 1 222 ? 15.333 1.424 -30.097 1.00 93.00 222 ARG A O 1
ATOM 1846 N N . LEU A 1 223 ? 15.337 2.036 -27.939 1.00 91.62 223 LEU A N 1
ATOM 1847 C CA . LEU A 1 223 ? 16.330 1.051 -27.510 1.00 91.62 223 LEU A CA 1
ATOM 1848 C C . LEU A 1 223 ? 15.899 -0.396 -27.818 1.00 91.62 223 LEU A C 1
ATOM 1850 O O . LEU A 1 223 ? 16.732 -1.226 -28.190 1.00 91.62 223 LEU A O 1
ATOM 1854 N N . VAL A 1 224 ? 14.611 -0.724 -27.664 1.00 91.56 224 VAL A N 1
ATOM 1855 C CA . VAL A 1 224 ? 14.082 -2.052 -28.018 1.00 91.56 224 VAL A CA 1
ATOM 1856 C C . VAL A 1 224 ? 14.080 -2.263 -29.528 1.00 91.56 224 VAL A C 1
ATOM 1858 O O . VAL A 1 224 ? 14.465 -3.343 -29.985 1.00 91.56 224 VAL A O 1
ATOM 1861 N N . GLU A 1 225 ? 13.663 -1.262 -30.301 1.00 90.88 225 GLU A N 1
ATOM 1862 C CA . GLU A 1 225 ? 13.637 -1.334 -31.765 1.00 90.88 225 GLU A CA 1
ATOM 1863 C C . GLU A 1 225 ? 15.038 -1.516 -32.356 1.00 90.88 225 GLU A C 1
ATOM 1865 O O . GLU A 1 225 ? 15.258 -2.433 -33.150 1.00 90.88 225 GLU A O 1
ATOM 1870 N N . GLU A 1 226 ? 15.998 -0.691 -31.938 1.00 91.50 226 GLU A N 1
ATOM 1871 C CA . GLU A 1 226 ? 17.393 -0.754 -32.383 1.00 91.50 226 GLU A CA 1
ATOM 1872 C C . GLU A 1 226 ? 18.011 -2.115 -32.056 1.00 91.50 226 GLU A C 1
ATOM 1874 O O . GLU A 1 226 ? 18.534 -2.796 -32.940 1.00 91.50 226 GLU A O 1
ATOM 1879 N N . ASN A 1 227 ? 17.861 -2.581 -30.812 1.00 91.81 227 ASN A N 1
ATOM 1880 C CA . ASN A 1 227 ? 18.410 -3.871 -30.403 1.00 91.81 227 ASN A CA 1
ATOM 1881 C C . ASN A 1 227 ? 17.725 -5.061 -31.101 1.00 91.81 227 ASN A C 1
ATOM 1883 O O . ASN A 1 227 ? 18.338 -6.114 -31.257 1.00 91.81 227 ASN A O 1
ATOM 1887 N N . SER A 1 228 ? 16.466 -4.923 -31.529 1.00 89.12 228 SER A N 1
ATOM 1888 C CA . SER A 1 228 ? 15.781 -5.953 -32.324 1.00 89.12 228 SER A CA 1
ATOM 1889 C C . SER A 1 228 ? 16.333 -6.016 -33.751 1.00 89.12 228 SER A C 1
ATOM 1891 O O . SER A 1 228 ? 16.629 -7.109 -34.233 1.00 89.12 228 SER A O 1
ATOM 1893 N N . LYS A 1 229 ? 16.550 -4.859 -34.392 1.00 89.44 229 LYS A N 1
ATOM 1894 C CA . LYS A 1 229 ? 17.155 -4.762 -35.734 1.00 89.44 229 LYS A CA 1
ATOM 1895 C C . LYS A 1 229 ? 18.581 -5.317 -35.754 1.00 89.44 229 LYS A C 1
ATOM 1897 O O . LYS A 1 229 ? 18.934 -6.085 -36.642 1.00 89.44 229 LYS A O 1
ATOM 1902 N N . GLU A 1 230 ? 19.391 -4.992 -34.746 1.00 87.38 230 GLU A N 1
ATOM 1903 C CA . GLU A 1 230 ? 20.755 -5.522 -34.623 1.00 87.38 230 GLU A CA 1
ATOM 1904 C C . GLU A 1 230 ? 20.804 -7.050 -34.523 1.00 87.38 230 GLU A C 1
ATOM 1906 O O . GLU A 1 230 ? 21.714 -7.669 -35.070 1.00 87.38 230 GLU A O 1
ATOM 1911 N N . LEU A 1 231 ? 19.857 -7.668 -33.811 1.00 84.38 231 LEU A N 1
ATOM 1912 C CA . LEU A 1 231 ? 19.806 -9.125 -33.680 1.00 84.38 231 LEU A CA 1
ATOM 1913 C C . LEU A 1 231 ? 19.329 -9.809 -34.958 1.00 84.38 231 LEU A C 1
ATOM 1915 O O . LEU A 1 231 ? 19.812 -10.894 -35.265 1.00 84.38 231 LEU A O 1
ATOM 1919 N N . GLN A 1 232 ? 18.416 -9.184 -35.702 1.00 81.69 232 GLN A N 1
ATOM 1920 C CA . GLN A 1 232 ? 17.975 -9.690 -37.002 1.00 81.69 232 GLN A CA 1
ATOM 1921 C C . GLN A 1 232 ? 19.101 -9.648 -38.036 1.00 81.69 232 GLN A C 1
ATOM 1923 O O . GLN A 1 232 ? 19.266 -10.604 -38.775 1.00 81.69 232 GLN A O 1
ATOM 1928 N N . ASN A 1 233 ? 19.924 -8.597 -38.031 1.00 78.00 233 ASN A N 1
ATOM 1929 C CA . ASN A 1 233 ? 21.046 -8.451 -38.966 1.00 78.00 233 ASN A CA 1
ATOM 1930 C C . ASN A 1 233 ? 22.270 -9.326 -38.628 1.00 78.00 233 ASN A C 1
ATOM 1932 O O . ASN A 1 233 ? 23.255 -9.309 -39.363 1.00 78.00 233 ASN A O 1
ATOM 1936 N N . ARG A 1 234 ? 22.261 -10.023 -37.485 1.00 69.81 234 ARG A N 1
ATOM 1937 C CA . ARG A 1 234 ? 23.351 -10.909 -37.031 1.00 69.81 234 ARG A CA 1
ATOM 1938 C C . ARG A 1 234 ? 23.058 -12.397 -37.240 1.00 69.81 234 ARG A C 1
ATOM 1940 O O . ARG A 1 234 ? 23.973 -13.194 -37.039 1.00 69.81 234 ARG A O 1
ATOM 1947 N N . ASN A 1 235 ? 21.819 -12.743 -37.582 1.00 52.25 235 ASN A N 1
ATOM 1948 C CA . ASN A 1 235 ? 21.385 -14.096 -37.931 1.00 52.25 235 ASN A CA 1
ATOM 1949 C C . ASN A 1 235 ? 21.291 -14.233 -39.450 1.00 52.25 235 ASN A C 1
ATOM 1951 O O . ASN A 1 235 ? 21.513 -15.365 -39.925 1.00 52.25 235 ASN A O 1
#